Protein AF-A0ABD6EQH7-F1 (afdb_monomer_lite)

pLDDT: mean 75.88, std 22.57, range [26.7, 98.81]

Sequence (256 aa):
MLFVCQIYIPKFQCHFAAYCVIVRDSERLLQELYCVCRTPYDDSLFYVGCDGCEGWFHPSCVGITQAQAEKAAEYLCPSCAKSSQSGYESSASTASSLTPALNRADYPLLWRILEGLVAHRTSWPFREKVDTTKYPDYYSFIKKPMDLSTVQQKLENLEYQRLKDFSADITQIFVNARIYNPKDSAIYNCADILEKRFRDSLTNVKEEMDVRNRDQLRLSESRTVDSTLDIDTDQLLAMGDDVDPSVYNEILRTQR

Radius of gyration: 33.22 Å; chains: 1; bounding box: 109×66×96 Å

InterPro domains:
  IPR001487 Bromodomain [PF00439] (112-192)
  IPR001487 Bromodomain [PR00503] (121-134)
  IPR001487 Bromodomain [PR00503] (135-151)
  IPR001487 Bromodomain [PR00503] (151-169)
  IPR001487 Bromodomain [PR00503] (169-188)
  IPR001487 Bromodomain [PS50014] (118-188)
  IPR001487 Bromodomain [SM00297] (99-207)
  IPR001965 Zinc finger, PHD-type [SM00249] (34-81)
  IPR011011 Zinc finger, FYVE/PHD-type [SSF57903] (32-83)
  IPR013083 Zinc finger, RING/FYVE/PHD-type [G3DSA:3.30.40.10] (24-91)
  IPR018359 Bromodomain, conserved site [PS00633] (123-180)
  IPR019786 Zinc finger, PHD-type, conserved site [PS01359] (35-80)
  IPR019787 Zinc finger, PHD-finger [PF00628] (35-80)
  IPR019787 Zinc finger, PHD-finger [PS50016] (32-83)
  IPR036427 Bromodomain-like superfamily [G3DSA:1.20.920.10] (92-216)
  IPR036427 Bromodomain-like superfamily [SSF47370] (90-210)
  IPR038028 Nucleosome-remodeling factor subunit BPTF [PTHR45975] (25-209)

Structure (mmCIF, N/CA/C/O backbone):
data_AF-A0ABD6EQH7-F1
#
_entry.id   AF-A0ABD6EQH7-F1
#
loop_
_atom_site.group_PDB
_atom_site.id
_atom_site.type_symbol
_atom_site.label_atom_id
_atom_site.label_alt_id
_atom_site.label_comp_id
_atom_site.label_asym_id
_atom_site.label_entity_id
_atom_site.label_seq_id
_atom_site.pdbx_PDB_ins_code
_atom_site.Cartn_x
_atom_site.Cartn_y
_atom_site.Cartn_z
_atom_site.occupancy
_atom_site.B_iso_or_equiv
_atom_site.auth_seq_id
_atom_site.auth_comp_id
_atom_site.auth_asym_id
_atom_site.auth_atom_id
_atom_site.pdbx_PDB_model_num
ATOM 1 N N . MET A 1 1 ? 27.255 1.571 -34.161 1.00 35.44 1 MET A N 1
ATOM 2 C CA . MET A 1 1 ? 26.461 2.721 -33.680 1.00 35.44 1 MET A CA 1
ATOM 3 C C . MET A 1 1 ? 25.993 2.399 -32.271 1.00 35.44 1 MET A C 1
ATOM 5 O O . MET A 1 1 ? 25.088 1.598 -32.111 1.00 35.44 1 MET A O 1
ATOM 9 N N . LEU A 1 2 ? 26.701 2.920 -31.269 1.00 29.75 2 LEU A N 1
ATOM 10 C CA . LEU A 1 2 ? 26.416 2.743 -29.844 1.00 29.75 2 LEU A CA 1
ATOM 11 C C . LEU A 1 2 ? 25.827 4.064 -29.342 1.00 29.75 2 LEU A C 1
ATOM 13 O O . LEU A 1 2 ? 26.522 5.076 -29.378 1.00 29.75 2 LEU A O 1
ATOM 17 N N . PHE A 1 3 ? 24.567 4.072 -28.911 1.00 31.83 3 PHE A N 1
ATOM 18 C CA . PHE A 1 3 ? 23.992 5.213 -28.200 1.00 31.83 3 PHE A CA 1
ATOM 19 C C . PHE A 1 3 ? 24.086 4.948 -26.698 1.00 31.83 3 PHE A C 1
ATOM 21 O O . PHE A 1 3 ? 23.333 4.158 -26.137 1.00 31.83 3 PHE A O 1
ATOM 28 N N . VAL A 1 4 ? 25.054 5.606 -26.062 1.00 34.50 4 VAL A N 1
ATOM 29 C CA . VAL A 1 4 ? 25.169 5.728 -24.608 1.00 34.50 4 VAL A CA 1
ATOM 30 C C . VAL A 1 4 ? 24.304 6.922 -24.205 1.00 34.50 4 VAL A C 1
ATOM 32 O O . VAL A 1 4 ? 24.643 8.058 -24.528 1.00 34.50 4 VAL A O 1
ATOM 35 N N . CYS A 1 5 ? 23.177 6.691 -23.532 1.00 28.28 5 CYS A N 1
ATOM 36 C CA . CYS A 1 5 ? 22.379 7.777 -22.966 1.00 28.28 5 CYS A CA 1
ATOM 37 C C . CYS A 1 5 ? 22.929 8.125 -21.576 1.00 28.28 5 CYS A C 1
ATOM 39 O O . CYS A 1 5 ? 22.649 7.451 -20.587 1.00 28.28 5 CYS A O 1
ATOM 41 N N . GLN A 1 6 ? 23.745 9.176 -21.517 1.00 34.34 6 GLN A N 1
ATOM 42 C CA . GLN A 1 6 ? 24.131 9.857 -20.284 1.00 34.34 6 GLN A CA 1
ATOM 43 C C . GLN A 1 6 ? 22.887 10.466 -19.626 1.00 34.34 6 GLN A C 1
ATOM 45 O O . GLN A 1 6 ? 22.364 11.472 -20.097 1.00 34.34 6 GLN A O 1
ATOM 50 N N . ILE A 1 7 ? 22.439 9.889 -18.510 1.00 35.38 7 ILE A N 1
ATOM 51 C CA . ILE A 1 7 ? 21.607 10.609 -17.542 1.00 35.38 7 ILE A CA 1
ATOM 52 C C . ILE A 1 7 ? 22.544 11.186 -16.482 1.00 35.38 7 ILE A C 1
ATOM 54 O O . ILE A 1 7 ? 23.228 10.479 -15.745 1.00 35.38 7 ILE A O 1
ATOM 58 N N . TYR A 1 8 ? 22.594 12.510 -16.480 1.00 26.70 8 TYR A N 1
ATOM 59 C CA . TYR A 1 8 ? 23.336 13.367 -15.573 1.00 26.70 8 TYR A CA 1
ATOM 60 C C . TYR A 1 8 ? 22.700 13.309 -14.173 1.00 26.70 8 TYR A C 1
ATOM 62 O O . TYR A 1 8 ? 21.603 13.821 -13.968 1.00 26.70 8 TYR A O 1
ATOM 70 N N . ILE A 1 9 ? 23.379 12.680 -13.209 1.00 31.64 9 ILE A N 1
ATOM 71 C CA . ILE A 1 9 ? 23.040 12.757 -11.779 1.00 31.64 9 ILE A CA 1
ATOM 72 C C . ILE A 1 9 ? 24.032 13.739 -11.136 1.00 31.64 9 ILE A C 1
ATOM 74 O O . ILE A 1 9 ? 25.240 13.481 -11.185 1.00 31.64 9 ILE A O 1
ATOM 78 N N . PRO A 1 10 ? 23.587 14.869 -10.552 1.00 32.69 10 PRO A N 1
ATOM 79 C CA . PRO A 1 10 ? 24.499 15.798 -9.906 1.00 32.69 10 PRO A CA 1
ATOM 80 C C . PRO A 1 10 ? 25.105 15.159 -8.651 1.00 32.69 10 PRO A C 1
ATOM 82 O O . PRO A 1 10 ? 24.413 14.635 -7.779 1.00 32.69 10 PRO A O 1
ATOM 85 N N . LYS A 1 11 ? 26.438 15.215 -8.601 1.00 32.34 11 LYS A N 1
ATOM 86 C CA . LYS A 1 11 ? 27.304 14.793 -7.501 1.00 32.34 11 LYS A CA 1
ATOM 87 C C . LYS A 1 11 ? 26.891 15.477 -6.193 1.00 32.34 11 LYS A C 1
ATOM 89 O O . LYS A 1 11 ? 27.065 16.683 -6.062 1.00 32.34 11 LYS A O 1
ATOM 94 N N . PHE A 1 12 ? 26.484 14.697 -5.197 1.00 32.25 12 PHE A N 1
ATOM 95 C CA . PHE A 1 12 ? 26.736 15.047 -3.800 1.00 32.25 12 PHE A CA 1
ATOM 96 C C . PHE A 1 12 ? 27.852 14.140 -3.288 1.00 32.25 12 PHE A C 1
ATOM 98 O O . PHE A 1 12 ? 27.673 12.942 -3.081 1.00 32.25 12 PHE A O 1
ATOM 105 N N . GLN A 1 13 ? 29.039 14.733 -3.163 1.00 33.59 13 GLN A N 1
ATOM 106 C CA . GLN A 1 13 ? 30.160 14.174 -2.423 1.00 33.59 13 GLN A CA 1
ATOM 107 C C . GLN A 1 13 ? 29.779 14.083 -0.944 1.00 33.59 13 GLN A C 1
ATOM 109 O O . GLN A 1 13 ? 29.481 15.096 -0.322 1.00 33.59 13 GLN A O 1
ATOM 114 N N . CYS A 1 14 ? 29.892 12.894 -0.363 1.00 30.81 14 CYS A N 1
ATOM 115 C CA . CYS A 1 14 ? 30.371 12.769 1.005 1.00 30.81 14 CYS A CA 1
ATOM 116 C C . CYS A 1 14 ? 31.319 11.568 1.033 1.00 30.81 14 CYS A C 1
ATOM 118 O O . CYS A 1 14 ? 30.978 10.471 0.597 1.00 30.81 14 CYS A O 1
ATOM 120 N N . HIS A 1 15 ? 32.557 11.847 1.413 1.00 32.53 15 HIS A N 1
ATOM 121 C CA . HIS A 1 15 ? 33.735 11.006 1.255 1.00 32.53 15 HIS A CA 1
ATOM 122 C C . HIS A 1 15 ? 34.157 10.486 2.641 1.00 32.53 15 HIS A C 1
ATOM 124 O O . HIS A 1 15 ? 34.010 11.217 3.617 1.00 32.53 15 HIS A O 1
ATOM 130 N N . PHE A 1 16 ? 34.755 9.286 2.659 1.00 31.38 16 PHE A N 1
ATOM 131 C CA . PHE A 1 16 ? 35.427 8.570 3.766 1.00 31.38 16 PHE A CA 1
ATOM 132 C C . PHE A 1 16 ? 34.550 7.909 4.849 1.00 31.38 16 PHE A C 1
ATOM 134 O O . PHE A 1 16 ? 33.660 8.537 5.399 1.00 31.38 16 PHE A O 1
ATOM 141 N N . ALA A 1 17 ? 34.795 6.675 5.307 1.00 31.28 17 ALA A N 1
ATOM 142 C CA . ALA A 1 17 ? 35.591 5.536 4.839 1.00 31.28 17 ALA A CA 1
ATOM 143 C C . ALA A 1 17 ? 35.266 4.327 5.742 1.00 31.28 17 ALA A C 1
ATOM 145 O O . ALA A 1 17 ? 35.247 4.466 6.958 1.00 31.28 17 ALA A O 1
ATOM 146 N N . ALA A 1 18 ? 35.035 3.171 5.113 1.00 34.12 18 ALA A N 1
ATOM 147 C CA . ALA A 1 18 ? 35.611 1.859 5.426 1.00 34.12 18 ALA A CA 1
ATOM 148 C C . ALA A 1 18 ? 35.780 1.428 6.900 1.00 34.12 18 ALA A C 1
ATOM 150 O O . ALA A 1 18 ? 36.591 1.996 7.613 1.00 34.12 18 ALA A O 1
ATOM 151 N N . TYR A 1 19 ? 35.171 0.296 7.272 1.00 29.91 19 TYR A N 1
ATOM 152 C CA . TYR A 1 19 ? 35.913 -0.911 7.673 1.00 29.91 19 TYR A CA 1
ATOM 153 C C . TYR A 1 19 ? 35.003 -2.150 7.589 1.00 29.91 19 TYR A C 1
ATOM 155 O O . TYR A 1 19 ? 33.826 -2.119 7.935 1.00 29.91 19 TYR A O 1
ATOM 163 N N . CYS A 1 20 ? 35.580 -3.212 7.033 1.00 29.52 20 CYS A N 1
ATOM 164 C CA . CYS A 1 20 ? 35.039 -4.555 6.843 1.00 29.52 20 CYS A CA 1
ATOM 165 C C . CYS A 1 20 ? 35.130 -5.375 8.155 1.00 29.52 20 CYS A C 1
ATOM 167 O O . CYS A 1 20 ? 35.786 -4.923 9.092 1.00 29.52 20 CYS A O 1
ATOM 169 N N . VAL A 1 21 ? 34.620 -6.624 8.125 1.00 31.22 21 VAL A N 1
ATOM 170 C CA . VAL A 1 21 ? 34.740 -7.734 9.116 1.00 31.22 21 VAL A CA 1
ATOM 171 C C . VAL A 1 21 ? 33.564 -7.730 10.129 1.00 31.22 21 VAL A C 1
ATOM 173 O O . VAL A 1 21 ? 33.398 -6.770 10.861 1.00 31.22 21 VAL A O 1
ATOM 176 N N . ILE A 1 22 ? 32.627 -8.695 10.201 1.00 33.56 22 ILE A N 1
ATOM 177 C CA . ILE A 1 22 ? 32.687 -10.171 10.149 1.00 33.56 22 ILE A CA 1
ATOM 178 C C . ILE A 1 22 ? 31.415 -10.754 9.494 1.00 33.56 22 ILE A C 1
ATOM 180 O O . ILE A 1 22 ? 30.299 -10.348 9.801 1.00 33.56 22 ILE A O 1
ATOM 184 N N . VAL A 1 23 ? 31.598 -11.775 8.653 1.00 43.47 23 VAL A N 1
ATOM 185 C CA . VAL A 1 23 ? 30.561 -12.728 8.225 1.00 43.47 23 VAL A CA 1
ATOM 186 C C . VAL A 1 23 ? 30.274 -13.704 9.371 1.00 43.47 23 VAL A C 1
ATOM 188 O O . VAL A 1 23 ? 31.208 -14.392 9.784 1.00 43.47 23 VAL A O 1
ATOM 191 N N . ARG A 1 24 ? 29.017 -13.804 9.835 1.00 40.72 24 ARG A N 1
ATOM 192 C CA . ARG A 1 24 ? 28.278 -15.056 10.144 1.00 40.72 24 ARG A CA 1
ATOM 193 C C . ARG A 1 24 ? 26.934 -14.770 10.835 1.00 40.72 24 ARG A C 1
ATOM 195 O O . ARG A 1 24 ? 26.841 -13.874 11.661 1.00 40.72 24 ARG A O 1
ATOM 202 N N . ASP A 1 25 ? 25.961 -15.609 10.483 1.00 38.69 25 ASP A N 1
ATOM 203 C CA . ASP A 1 25 ? 24.609 -15.779 11.037 1.00 38.69 25 ASP A CA 1
ATOM 204 C C . ASP A 1 25 ? 23.535 -14.730 10.725 1.00 38.69 25 ASP A C 1
ATOM 206 O O . ASP A 1 25 ? 23.329 -13.767 11.455 1.00 38.69 25 ASP A O 1
ATOM 210 N N . SER A 1 26 ? 22.762 -15.003 9.662 1.00 37.69 26 SER A N 1
ATOM 211 C CA . SER A 1 26 ? 21.297 -15.171 9.738 1.00 37.69 26 SER A CA 1
ATOM 212 C C . SER A 1 26 ? 20.680 -15.150 8.330 1.00 37.69 26 SER A C 1
ATOM 214 O O . SER A 1 26 ? 19.949 -14.229 7.956 1.00 37.69 26 SER A O 1
ATOM 216 N N . GLU A 1 27 ? 20.915 -16.204 7.546 1.00 48.16 27 GLU A N 1
ATOM 217 C CA . GLU A 1 27 ? 19.959 -16.613 6.512 1.00 48.16 27 GLU A CA 1
ATOM 218 C C . GLU A 1 27 ? 18.695 -17.132 7.211 1.00 48.16 27 GLU A C 1
ATOM 220 O O . GLU A 1 27 ? 18.516 -18.322 7.454 1.00 48.16 27 GLU A O 1
ATOM 225 N N . ARG A 1 28 ? 17.797 -16.220 7.575 1.00 41.84 28 ARG A N 1
ATOM 226 C CA . ARG A 1 28 ? 16.394 -16.549 7.821 1.00 41.84 28 ARG A CA 1
ATOM 227 C C . ARG A 1 28 ? 15.582 -15.701 6.865 1.00 41.84 28 ARG A C 1
ATOM 229 O O . ARG A 1 28 ? 15.074 -14.638 7.205 1.00 41.84 28 ARG A O 1
ATOM 236 N N . LEU A 1 29 ? 15.545 -16.179 5.622 1.00 44.22 29 LEU A N 1
ATOM 237 C CA . LEU A 1 29 ? 14.523 -15.805 4.658 1.00 44.22 29 LEU A CA 1
ATOM 238 C C . LEU A 1 29 ? 13.182 -15.867 5.394 1.00 44.22 29 LEU A C 1
ATOM 240 O O . LEU A 1 29 ? 12.842 -16.899 5.974 1.00 44.22 29 LEU A O 1
ATOM 244 N N . LEU A 1 30 ? 12.456 -14.754 5.417 1.00 46.22 30 LEU A N 1
ATOM 245 C CA . LEU A 1 30 ? 11.053 -14.732 5.804 1.00 46.22 30 LEU A CA 1
ATOM 246 C C . LEU A 1 30 ? 10.305 -15.588 4.773 1.00 46.22 30 LEU A C 1
ATOM 248 O O . LEU A 1 30 ? 9.844 -15.077 3.759 1.00 46.22 30 LEU A O 1
ATOM 252 N N . GLN A 1 31 ? 10.289 -16.906 4.969 1.00 54.31 31 GLN A N 1
ATOM 253 C CA . GLN A 1 31 ? 9.497 -17.814 4.154 1.00 54.31 31 GLN A CA 1
ATOM 254 C C . GLN A 1 31 ? 8.033 -17.509 4.447 1.00 54.31 31 GLN A C 1
ATOM 256 O O . GLN A 1 31 ? 7.571 -17.674 5.577 1.00 54.31 31 GLN A O 1
ATOM 261 N N . GLU A 1 32 ? 7.321 -17.019 3.435 1.00 60.94 32 GLU A N 1
ATOM 262 C CA . GLU A 1 32 ? 5.868 -16.919 3.473 1.00 60.94 32 GLU A CA 1
ATOM 263 C C . GLU A 1 32 ? 5.299 -18.324 3.724 1.00 60.94 32 GLU A C 1
ATOM 265 O O . GLU A 1 32 ? 5.668 -19.291 3.052 1.00 60.94 32 GLU A O 1
ATOM 270 N N . LEU A 1 33 ? 4.471 -18.452 4.764 1.00 81.25 33 LEU A N 1
ATOM 271 C CA . LEU A 1 33 ? 3.854 -19.713 5.168 1.00 81.25 33 LEU A CA 1
A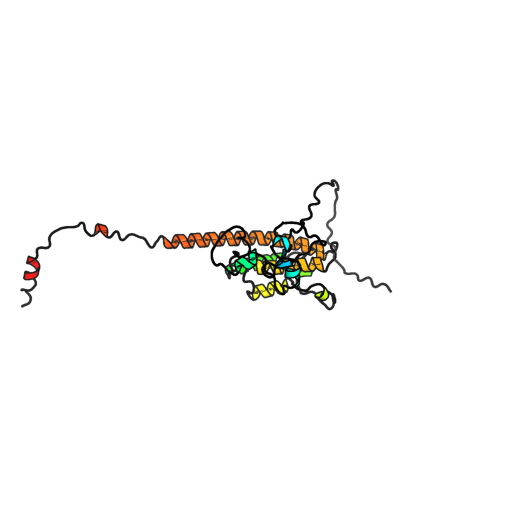TOM 272 C C . LEU A 1 33 ? 2.419 -19.753 4.653 1.00 81.25 33 LEU A C 1
ATOM 274 O O . LEU A 1 33 ? 1.663 -18.797 4.837 1.00 81.25 33 LEU A O 1
ATOM 278 N N . TYR A 1 34 ? 2.036 -20.882 4.069 1.00 80.88 34 TYR A N 1
ATOM 279 C CA . TYR A 1 34 ? 0.734 -21.089 3.448 1.00 80.88 34 TYR A CA 1
ATOM 280 C C . TYR A 1 34 ? -0.027 -22.218 4.142 1.00 80.88 34 TYR A C 1
ATOM 282 O O . TYR A 1 34 ? 0.528 -22.986 4.938 1.00 80.88 34 TYR A O 1
ATOM 290 N N . CYS A 1 35 ? -1.311 -22.333 3.796 1.00 84.50 35 CYS A N 1
ATOM 291 C CA . CYS A 1 35 ? -2.236 -23.335 4.305 1.00 84.50 35 CYS A CA 1
ATOM 292 C C . CYS A 1 35 ? -2.426 -23.282 5.838 1.00 84.50 35 CYS A C 1
ATOM 294 O O . CYS A 1 35 ? -1.771 -22.548 6.578 1.00 84.50 35 CYS A O 1
ATOM 296 N N . VAL A 1 36 ? -3.359 -24.084 6.350 1.00 85.12 36 VAL A N 1
ATOM 297 C CA . VAL A 1 36 ? -3.568 -24.248 7.798 1.00 85.12 36 VAL A CA 1
ATOM 298 C C . VAL A 1 36 ? -2.411 -24.991 8.477 1.00 85.12 36 VAL A C 1
ATOM 300 O O . VAL A 1 36 ? -2.213 -24.839 9.679 1.00 85.12 36 VAL A O 1
ATOM 303 N N . CYS A 1 37 ? -1.623 -25.759 7.717 1.00 84.00 37 CYS A N 1
ATOM 304 C CA . CYS A 1 37 ? -0.463 -26.504 8.211 1.00 84.00 37 CYS A CA 1
ATOM 305 C C . CYS A 1 37 ? 0.808 -25.648 8.370 1.00 84.00 37 CYS A C 1
ATOM 307 O O . CYS A 1 37 ? 1.783 -26.136 8.936 1.00 84.00 37 CYS A O 1
ATOM 309 N N . ARG A 1 38 ? 0.785 -24.376 7.936 1.00 80.56 38 ARG A N 1
ATOM 310 C CA . ARG A 1 38 ? 1.884 -23.402 8.075 1.00 80.56 38 ARG A CA 1
ATOM 311 C C . ARG A 1 38 ? 3.213 -23.903 7.510 1.00 80.56 38 ARG A C 1
ATOM 313 O O . ARG A 1 38 ? 4.246 -23.833 8.177 1.00 80.56 38 ARG A O 1
ATOM 320 N N . THR A 1 39 ? 3.184 -24.387 6.276 1.00 77.94 39 THR A N 1
ATOM 321 C CA . THR A 1 39 ? 4.387 -24.802 5.546 1.00 77.94 39 THR A CA 1
ATOM 322 C C . THR A 1 39 ? 4.759 -23.759 4.491 1.00 77.94 39 THR A C 1
ATOM 324 O O . THR A 1 39 ? 3.870 -23.069 3.984 1.00 77.94 39 THR A O 1
ATOM 327 N N . PRO A 1 40 ? 6.045 -23.632 4.122 1.00 82.38 40 PRO A N 1
ATOM 328 C CA . PRO A 1 40 ? 6.445 -22.870 2.941 1.00 82.38 40 PRO A CA 1
ATOM 329 C C . PRO A 1 40 ? 5.747 -23.384 1.673 1.00 82.38 40 PRO A C 1
ATOM 331 O O . PRO A 1 40 ? 5.216 -24.499 1.653 1.00 82.38 40 PRO A O 1
ATOM 334 N N . TYR A 1 41 ? 5.745 -22.568 0.620 1.00 79.88 41 TYR A N 1
ATOM 335 C CA . TYR A 1 41 ? 5.248 -22.989 -0.690 1.00 79.88 41 TYR A CA 1
ATOM 336 C C . TYR A 1 41 ? 6.131 -24.097 -1.273 1.00 79.88 41 TYR A C 1
ATOM 338 O O . TYR A 1 41 ? 7.358 -23.988 -1.251 1.00 79.88 41 TYR A O 1
ATOM 346 N N . ASP A 1 42 ? 5.489 -25.132 -1.805 1.00 83.75 42 ASP A N 1
ATOM 347 C CA . ASP A 1 42 ? 6.114 -26.269 -2.476 1.00 83.75 42 ASP A CA 1
ATOM 348 C C . ASP A 1 42 ? 5.429 -26.451 -3.835 1.00 83.75 42 ASP A C 1
ATOM 350 O O . ASP A 1 42 ? 4.226 -26.693 -3.900 1.00 83.75 42 ASP A O 1
ATOM 354 N N . ASP A 1 43 ? 6.174 -26.307 -4.927 1.00 81.25 43 ASP A N 1
ATOM 355 C CA . ASP A 1 43 ? 5.642 -26.387 -6.291 1.00 81.25 43 ASP A CA 1
ATOM 356 C C . ASP A 1 43 ? 5.260 -27.814 -6.721 1.00 81.25 43 ASP A C 1
ATOM 358 O O . ASP A 1 43 ? 4.587 -27.989 -7.739 1.00 81.25 43 ASP A O 1
ATOM 362 N N . SER A 1 44 ? 5.635 -28.830 -5.938 1.00 84.19 44 SER A N 1
ATOM 363 C CA . SER A 1 44 ? 5.241 -30.224 -6.154 1.00 84.19 44 SER A CA 1
ATOM 364 C C . SER A 1 44 ? 3.870 -30.572 -5.563 1.00 84.19 44 SER A C 1
ATOM 366 O O . SER A 1 44 ? 3.306 -31.624 -5.882 1.00 84.19 44 SER A O 1
ATOM 368 N N . LEU A 1 45 ? 3.313 -29.702 -4.714 1.00 83.31 45 LEU A N 1
ATOM 369 C CA . LEU A 1 45 ? 2.033 -29.916 -4.047 1.00 83.31 45 LEU A CA 1
ATOM 370 C C . LEU A 1 45 ? 0.911 -29.127 -4.726 1.00 83.31 45 LEU A C 1
ATOM 372 O O . LEU A 1 45 ? 1.086 -28.004 -5.188 1.00 83.31 45 LEU A O 1
ATOM 376 N N . PHE A 1 46 ? -0.289 -29.708 -4.747 1.00 88.62 46 PHE A N 1
ATOM 377 C CA . PHE A 1 46 ? -1.474 -29.032 -5.266 1.00 88.62 46 PHE A CA 1
ATOM 378 C C . PHE A 1 46 ? -2.085 -28.107 -4.204 1.00 88.62 46 PHE A C 1
ATOM 380 O O . PHE A 1 46 ? -2.341 -28.532 -3.071 1.00 88.62 46 PHE A O 1
ATOM 387 N N . TYR A 1 47 ? -2.397 -26.871 -4.598 1.00 89.88 47 TYR A N 1
ATOM 388 C CA . TYR A 1 47 ? -3.068 -25.884 -3.755 1.00 89.88 47 TYR A CA 1
ATOM 389 C C . TYR A 1 47 ? -4.361 -25.389 -4.401 1.00 89.88 47 TYR A C 1
ATOM 391 O O . TYR A 1 47 ? -4.449 -25.219 -5.613 1.00 89.88 47 TYR A O 1
ATOM 399 N N . VAL A 1 48 ? -5.348 -25.099 -3.560 1.00 89.19 48 VAL A N 1
ATOM 400 C CA . VAL A 1 48 ? -6.582 -24.400 -3.915 1.00 89.19 48 VAL A CA 1
ATOM 401 C C . VAL A 1 48 ? -6.577 -23.007 -3.274 1.00 89.19 48 VAL A C 1
ATOM 403 O O . VAL A 1 48 ? -6.214 -22.858 -2.102 1.00 89.19 48 VAL A O 1
ATOM 406 N N . GLY A 1 49 ? -6.945 -21.983 -4.045 1.00 86.19 49 GLY A N 1
ATOM 407 C CA . GLY A 1 49 ? -7.058 -20.597 -3.580 1.00 86.19 49 GLY A CA 1
ATOM 408 C C . GLY A 1 49 ? -8.459 -20.298 -3.048 1.00 86.19 49 GLY A C 1
ATOM 409 O O . GLY A 1 49 ? -9.439 -20.714 -3.653 1.00 86.19 49 GLY A O 1
ATOM 410 N N . CYS A 1 50 ? -8.558 -19.614 -1.906 1.00 87.06 50 CYS A N 1
ATOM 411 C CA . CYS A 1 50 ? -9.831 -19.209 -1.303 1.00 87.06 50 CYS A CA 1
ATOM 412 C C . CYS A 1 50 ? -10.264 -17.815 -1.779 1.00 87.06 50 CYS A C 1
ATOM 414 O O . CYS A 1 50 ? -9.555 -16.846 -1.517 1.00 87.06 50 CYS A O 1
ATOM 416 N N . ASP A 1 51 ? -11.467 -17.680 -2.336 1.00 84.06 51 ASP A N 1
ATOM 417 C CA . ASP A 1 51 ? -11.999 -16.398 -2.830 1.00 84.06 51 ASP A CA 1
ATOM 418 C C . ASP A 1 51 ? -12.388 -15.415 -1.711 1.00 84.06 51 ASP A C 1
ATOM 420 O O . ASP A 1 51 ? -12.529 -14.217 -1.936 1.00 84.06 51 ASP A O 1
ATOM 424 N N . GLY A 1 52 ? -12.547 -15.900 -0.474 1.00 78.12 52 GLY A N 1
ATOM 425 C CA . GLY A 1 52 ? -12.928 -15.066 0.672 1.00 78.12 52 GLY A CA 1
ATOM 426 C C . GLY A 1 52 ? -11.753 -14.424 1.415 1.00 78.12 52 GLY A C 1
ATOM 427 O O . GLY A 1 52 ? -11.900 -13.346 1.990 1.00 78.12 52 GLY A O 1
ATOM 428 N N . CYS A 1 53 ? -10.595 -15.089 1.455 1.00 78.31 53 CYS A N 1
ATOM 429 C CA . CYS A 1 53 ? -9.420 -14.610 2.196 1.00 78.31 53 CYS A CA 1
ATOM 430 C C . CYS A 1 53 ? -8.129 -14.564 1.374 1.00 78.31 53 CYS A C 1
ATOM 432 O O . CYS A 1 53 ? -7.082 -14.270 1.945 1.00 78.31 53 CYS A O 1
ATOM 434 N N . GLU A 1 54 ? -8.196 -14.888 0.079 1.00 81.94 54 GLU A N 1
ATOM 435 C CA . GLU A 1 54 ? -7.064 -14.951 -0.860 1.00 81.94 54 GLU A CA 1
ATOM 436 C C . GLU A 1 54 ? -5.920 -15.894 -0.412 1.00 81.94 54 GLU A C 1
ATOM 438 O O . GLU A 1 54 ? -4.804 -15.842 -0.925 1.00 81.94 54 GLU A O 1
ATOM 443 N N . GLY A 1 55 ? -6.186 -16.786 0.552 1.00 82.50 55 GLY A N 1
ATOM 444 C CA . GLY A 1 55 ? -5.224 -17.762 1.065 1.00 82.50 55 GLY A CA 1
ATOM 445 C C . GLY A 1 55 ? -5.134 -19.033 0.214 1.00 82.50 55 GLY A C 1
ATOM 446 O O . GLY A 1 55 ? -6.123 -19.456 -0.386 1.00 82.50 55 GLY A O 1
ATOM 447 N N . TRP A 1 56 ? -3.964 -19.679 0.232 1.00 90.44 56 TRP A N 1
ATOM 448 C CA . TRP A 1 56 ? -3.678 -20.929 -0.485 1.00 90.44 56 TRP A CA 1
ATOM 449 C C . TRP A 1 56 ? -3.658 -22.124 0.462 1.00 90.44 56 TRP A C 1
ATOM 451 O O . TRP A 1 56 ? -3.000 -22.082 1.503 1.00 90.44 56 TRP A O 1
ATOM 461 N N . PHE A 1 57 ? -4.357 -23.200 0.101 1.00 91.88 57 PHE A N 1
ATOM 462 C CA . PHE A 1 57 ? -4.564 -24.356 0.970 1.00 91.88 57 PHE A CA 1
ATOM 463 C C . PHE A 1 57 ? -4.362 -25.674 0.232 1.00 91.88 57 PHE A C 1
ATOM 465 O O . PHE A 1 57 ? -4.757 -25.808 -0.920 1.00 91.88 57 PHE A O 1
ATOM 472 N N . HIS A 1 58 ? -3.829 -26.688 0.909 1.00 89.56 58 HIS A N 1
ATOM 473 C CA . HIS A 1 58 ? -3.861 -28.054 0.388 1.00 89.56 58 HIS A CA 1
ATOM 474 C C . HIS A 1 58 ? -5.280 -28.615 0.504 1.00 89.56 58 HIS A C 1
ATOM 476 O O . HIS A 1 58 ? -5.838 -28.540 1.603 1.00 89.56 58 HIS A O 1
ATOM 482 N N . PRO A 1 59 ? -5.845 -29.241 -0.547 1.00 87.44 59 PRO A N 1
ATOM 483 C CA . PRO A 1 59 ? -7.170 -29.865 -0.504 1.00 87.44 59 PRO A CA 1
ATOM 484 C C . PRO A 1 59 ? -7.377 -30.781 0.709 1.00 87.44 59 PRO A C 1
ATOM 486 O O . PRO A 1 59 ? -8.359 -30.651 1.441 1.00 87.44 59 PRO A O 1
ATOM 489 N N . SER A 1 60 ? -6.393 -31.640 0.989 1.00 90.00 60 SER A N 1
ATOM 490 C CA . SER A 1 60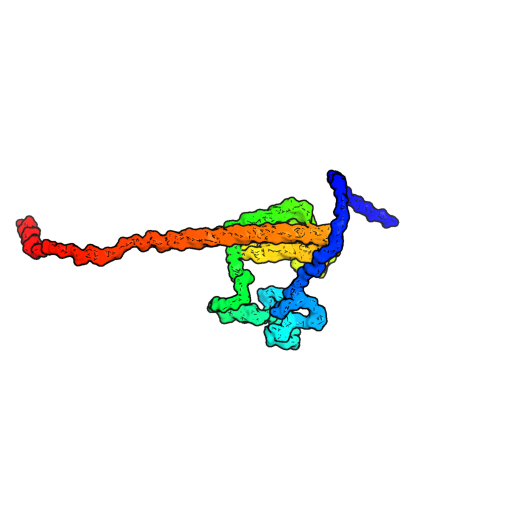 ? -6.408 -32.569 2.123 1.00 90.00 60 SER A CA 1
ATOM 491 C C . SER A 1 60 ? -6.444 -31.863 3.482 1.00 90.00 60 SER A C 1
ATOM 493 O O . SER A 1 60 ? -7.095 -32.350 4.402 1.00 90.00 60 SER A O 1
ATOM 495 N N . CYS A 1 61 ? -5.804 -30.698 3.616 1.00 86.12 61 CYS A N 1
ATOM 496 C CA . CYS A 1 61 ? -5.781 -29.922 4.857 1.00 86.12 61 CYS A CA 1
ATOM 497 C C . CYS A 1 61 ? -7.088 -29.167 5.133 1.00 86.12 61 CYS A C 1
ATOM 499 O O . CYS A 1 61 ? -7.330 -28.755 6.266 1.00 86.12 61 CYS A O 1
ATOM 501 N N . VAL A 1 62 ? -7.923 -28.973 4.114 1.00 88.94 62 VAL A N 1
ATOM 502 C CA . VAL A 1 62 ? -9.206 -28.255 4.205 1.00 88.94 62 VAL A CA 1
ATOM 503 C C . VAL A 1 62 ? -10.415 -29.151 3.935 1.00 88.94 62 VAL A C 1
ATOM 505 O O . VAL A 1 62 ? -11.543 -28.667 3.908 1.00 88.94 62 VAL A O 1
ATOM 508 N N . GLY A 1 63 ? -10.189 -30.462 3.814 1.00 86.94 63 GLY A N 1
ATOM 509 C CA . GLY A 1 63 ? -11.241 -31.474 3.761 1.00 86.94 63 GLY A CA 1
ATOM 510 C C . GLY A 1 63 ? -11.908 -31.636 2.396 1.00 86.94 63 GLY A C 1
ATOM 511 O O . GLY A 1 63 ? -13.051 -32.084 2.343 1.00 86.94 63 GLY A O 1
ATOM 512 N N . ILE A 1 64 ? -11.220 -31.290 1.305 1.00 86.69 64 ILE A N 1
ATOM 513 C CA . ILE A 1 64 ? -11.706 -31.505 -0.065 1.00 86.69 64 ILE A CA 1
ATOM 514 C C . ILE A 1 64 ? -10.725 -32.371 -0.861 1.00 86.69 64 ILE A C 1
ATOM 516 O O . ILE A 1 64 ? -9.539 -32.471 -0.551 1.00 86.69 64 ILE A O 1
ATOM 520 N N . THR A 1 65 ? -11.213 -33.000 -1.923 1.00 90.00 65 THR A N 1
ATOM 521 C CA . THR A 1 65 ? -10.362 -33.732 -2.871 1.00 90.00 65 THR A CA 1
ATOM 522 C C . THR A 1 65 ? -9.843 -32.801 -3.966 1.00 90.00 65 THR A C 1
ATOM 524 O O . THR A 1 65 ? -10.493 -31.815 -4.313 1.00 90.00 65 THR A O 1
ATOM 527 N N . GLN A 1 66 ? -8.694 -33.129 -4.562 1.00 86.06 66 GLN A N 1
ATOM 528 C CA . GLN A 1 66 ? -8.149 -32.367 -5.692 1.00 86.06 66 GLN A CA 1
ATOM 529 C C . GLN A 1 66 ? -9.154 -32.264 -6.855 1.00 86.06 66 GLN A C 1
ATOM 531 O O . GLN A 1 66 ? -9.385 -31.178 -7.371 1.00 86.06 66 GLN A O 1
ATOM 536 N N . ALA A 1 67 ? -9.851 -33.357 -7.185 1.00 85.25 67 ALA A N 1
ATOM 537 C CA . ALA A 1 67 ? -10.866 -33.366 -8.242 1.00 85.25 67 ALA A CA 1
ATOM 538 C C . ALA A 1 67 ? -12.081 -32.460 -7.950 1.00 85.25 67 ALA A C 1
ATOM 540 O O . ALA A 1 67 ? -12.760 -32.023 -8.878 1.00 85.25 67 ALA A O 1
ATOM 541 N N . GLN A 1 68 ? -12.391 -32.200 -6.673 1.00 77.06 68 GLN A N 1
ATOM 542 C CA . GLN A 1 68 ? -13.414 -31.224 -6.281 1.00 77.06 68 GLN A CA 1
ATOM 543 C C . GLN A 1 68 ? -12.890 -29.792 -6.415 1.00 77.06 68 GLN A C 1
ATOM 545 O O . GLN A 1 68 ? -13.620 -28.939 -6.906 1.00 77.06 68 GLN A O 1
ATOM 550 N N . ALA A 1 69 ? -11.635 -29.545 -6.028 1.00 86.00 69 ALA A N 1
ATOM 551 C CA . ALA A 1 69 ? -10.992 -28.239 -6.161 1.00 86.00 69 ALA A CA 1
ATOM 552 C C . ALA A 1 69 ? -10.850 -27.807 -7.631 1.00 86.00 69 ALA A C 1
ATOM 554 O O . ALA A 1 69 ? -11.155 -26.672 -7.966 1.00 86.00 69 ALA A O 1
ATOM 555 N N . GLU A 1 70 ? -10.468 -28.725 -8.522 1.00 83.00 70 GLU A N 1
ATOM 556 C CA . GLU A 1 70 ? -10.317 -28.463 -9.964 1.00 83.00 70 GLU A CA 1
ATOM 557 C C . GLU A 1 70 ? -11.637 -28.106 -10.665 1.00 83.00 70 GLU A C 1
ATOM 559 O O . GLU A 1 70 ? -11.635 -27.459 -11.709 1.00 83.00 70 GLU A O 1
ATOM 564 N N . LYS A 1 71 ? -12.772 -28.543 -10.108 1.00 79.81 71 LYS A N 1
ATOM 565 C CA . LYS A 1 71 ? -14.110 -28.289 -10.663 1.00 79.81 71 LYS A CA 1
ATOM 566 C C . LYS A 1 71 ? -14.823 -27.111 -10.001 1.00 79.81 71 LYS A C 1
ATOM 568 O O . LYS A 1 71 ? -15.915 -26.753 -10.441 1.00 79.81 71 LYS A O 1
ATOM 573 N N . ALA A 1 72 ? -14.253 -26.540 -8.942 1.00 75.25 72 ALA A N 1
ATOM 574 C CA . ALA A 1 72 ? -14.839 -25.409 -8.244 1.00 75.25 72 ALA A CA 1
ATOM 575 C C . ALA A 1 72 ? -14.550 -24.117 -9.025 1.00 75.25 72 ALA A C 1
ATOM 577 O O . ALA A 1 72 ? -13.395 -23.765 -9.238 1.00 75.25 72 ALA A O 1
ATOM 578 N N . ALA A 1 73 ? -15.604 -23.421 -9.461 1.00 74.06 73 ALA A N 1
ATOM 579 C CA . ALA A 1 73 ? -15.478 -22.089 -10.060 1.00 74.06 73 ALA A CA 1
ATOM 580 C C . ALA A 1 73 ? -15.194 -21.006 -9.003 1.00 74.06 73 ALA A C 1
ATOM 582 O O . ALA A 1 73 ? -14.544 -20.014 -9.307 1.00 74.06 73 ALA A O 1
ATOM 583 N N . GLU A 1 74 ? -15.665 -21.236 -7.774 1.00 81.69 74 GLU A N 1
ATOM 584 C CA . GLU A 1 74 ? -15.391 -20.445 -6.576 1.00 81.69 74 GLU A CA 1
ATOM 585 C C . GLU A 1 74 ? -15.187 -21.416 -5.404 1.00 81.69 74 GLU A C 1
ATOM 587 O O . GLU A 1 74 ? -15.934 -22.390 -5.247 1.00 81.69 74 GLU A O 1
ATOM 592 N N . TYR A 1 75 ? -14.174 -21.172 -4.579 1.00 86.44 75 TYR A N 1
ATOM 593 C CA . TYR A 1 75 ? -13.845 -21.965 -3.405 1.00 86.44 75 TYR A CA 1
ATOM 594 C C . TYR A 1 75 ? -13.689 -21.076 -2.167 1.00 86.44 75 TYR A C 1
ATOM 596 O O . TYR A 1 75 ? -12.872 -20.160 -2.114 1.00 86.44 75 TYR A O 1
ATOM 604 N N . LEU A 1 76 ? -14.429 -21.402 -1.104 1.00 80.62 76 LEU A N 1
ATOM 605 C CA . LEU A 1 76 ? -14.270 -20.794 0.215 1.00 80.62 76 LEU A CA 1
ATOM 606 C C . LEU A 1 76 ? -13.660 -21.814 1.174 1.00 80.62 76 LEU A C 1
ATOM 608 O O . LEU A 1 76 ? -14.198 -22.905 1.362 1.00 80.62 76 LEU A O 1
ATOM 612 N N . CYS A 1 77 ? -12.557 -21.450 1.831 1.00 87.69 77 CYS A N 1
ATOM 613 C CA . CYS A 1 77 ? -11.946 -22.305 2.843 1.00 87.69 77 CYS A CA 1
ATOM 614 C C . CYS A 1 77 ? -12.906 -22.533 4.027 1.00 87.69 77 CYS A C 1
ATOM 616 O O . CYS A 1 77 ? -13.796 -21.711 4.253 1.00 87.69 77 CYS A O 1
ATOM 618 N N . PRO A 1 78 ? -12.719 -23.585 4.846 1.00 84.38 78 PRO A N 1
ATOM 619 C CA . PRO A 1 78 ? -13.614 -23.892 5.963 1.00 84.38 78 PRO A CA 1
ATOM 620 C C . PRO A 1 78 ? -13.845 -22.722 6.927 1.00 84.38 78 PRO A C 1
ATOM 622 O O . PRO A 1 78 ? -14.917 -22.617 7.515 1.00 84.38 78 PRO A O 1
ATOM 625 N N . SER A 1 79 ? -12.867 -21.826 7.077 1.00 82.56 79 SER A N 1
ATOM 626 C CA . SER A 1 79 ? -13.014 -20.608 7.879 1.00 82.56 79 SER A CA 1
ATOM 627 C C . SER A 1 79 ? -13.932 -19.580 7.208 1.00 82.56 79 SER A C 1
ATOM 629 O O . SER A 1 79 ? -14.822 -19.040 7.860 1.00 82.56 79 SER A O 1
ATOM 631 N N . CYS A 1 80 ? -13.771 -19.349 5.903 1.00 80.19 80 CYS A N 1
ATOM 632 C CA . CYS A 1 80 ? -14.619 -18.440 5.128 1.00 80.19 80 CYS A CA 1
ATOM 633 C C . CYS A 1 80 ? -16.037 -19.001 4.920 1.00 80.19 80 CYS A C 1
ATOM 635 O O . CYS A 1 80 ? -17.015 -18.263 5.017 1.00 80.19 80 CYS A O 1
ATOM 637 N N . ALA A 1 81 ? -16.169 -20.312 4.720 1.00 85.44 81 ALA A N 1
ATOM 638 C CA . ALA A 1 81 ? -17.453 -20.993 4.576 1.00 85.44 81 ALA A CA 1
ATOM 639 C C . ALA A 1 81 ? -18.274 -20.986 5.879 1.00 85.44 81 ALA A C 1
ATOM 641 O O . ALA A 1 81 ? -19.492 -20.868 5.839 1.00 85.44 81 ALA A O 1
ATOM 642 N N . LYS A 1 82 ? -17.625 -21.063 7.050 1.00 77.75 82 LYS A N 1
ATOM 643 C CA . LYS A 1 82 ? -18.311 -20.920 8.348 1.00 77.75 82 LYS A CA 1
ATOM 644 C C . LYS A 1 82 ? -18.721 -19.472 8.630 1.00 77.75 82 LYS A C 1
ATOM 646 O O . LYS A 1 82 ? -19.757 -19.241 9.244 1.00 77.75 82 LYS A O 1
ATOM 651 N N . SER A 1 83 ? -17.958 -18.492 8.139 1.00 61.75 83 SER A N 1
ATOM 652 C CA . SER A 1 83 ? -18.270 -17.068 8.329 1.00 61.75 83 SER A CA 1
ATOM 653 C C . SER A 1 83 ? -19.495 -16.565 7.553 1.00 61.75 83 SER A C 1
ATOM 655 O O . SER A 1 83 ? -19.982 -15.479 7.849 1.00 61.75 83 SER A O 1
ATOM 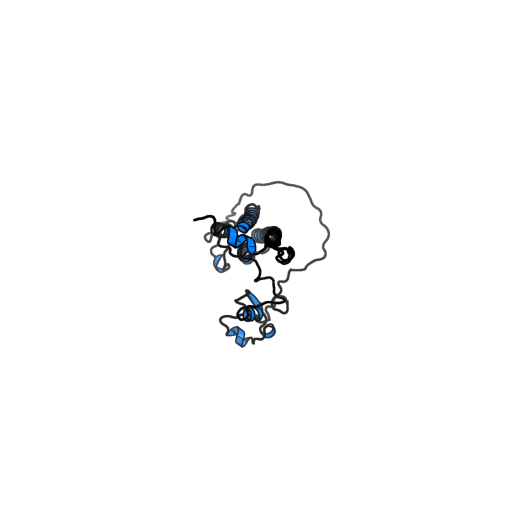657 N N . SER A 1 84 ? -20.030 -17.347 6.609 1.00 62.75 84 SER A N 1
ATOM 658 C CA . SER A 1 84 ? -21.243 -16.996 5.860 1.00 62.75 84 SER A CA 1
ATOM 659 C C . SER A 1 84 ? -22.549 -17.515 6.481 1.00 62.75 84 SER A C 1
ATOM 661 O O . SER A 1 84 ? -23.615 -17.132 6.005 1.00 62.75 84 SER A O 1
ATOM 663 N N . GLN A 1 85 ? -22.511 -18.350 7.535 1.00 56.28 85 GLN A N 1
ATOM 664 C CA . GLN A 1 85 ? -23.714 -19.028 8.064 1.00 56.28 85 GLN A CA 1
ATOM 665 C C . GLN A 1 85 ? -24.020 -18.827 9.557 1.00 56.28 85 GLN A C 1
ATOM 667 O O . GLN A 1 85 ? -25.063 -19.284 10.018 1.00 56.28 85 GLN A O 1
ATOM 672 N N . SER A 1 86 ? -23.194 -18.123 10.329 1.00 40.94 86 SER A N 1
ATOM 673 C CA . SER A 1 86 ? -23.475 -17.915 11.757 1.00 40.94 86 SER A CA 1
ATOM 674 C C . SER A 1 86 ? -23.066 -16.524 12.223 1.00 40.94 86 SER A C 1
ATOM 676 O O . SER A 1 86 ? -21.899 -16.265 12.516 1.00 40.94 86 SER A O 1
ATOM 678 N N . GLY A 1 87 ? -24.054 -15.636 12.339 1.00 50.72 87 GLY A N 1
ATOM 679 C CA . GLY A 1 87 ? -23.973 -14.510 13.258 1.00 50.72 87 GLY A CA 1
ATOM 680 C C . GLY A 1 87 ? -24.093 -15.024 14.691 1.00 50.72 87 GLY A C 1
ATOM 681 O O . GLY A 1 87 ? -25.206 -15.249 15.140 1.00 50.72 87 GLY A O 1
ATOM 682 N N . TYR A 1 88 ? -22.959 -15.284 15.347 1.00 38.34 88 TYR A N 1
ATOM 683 C CA . TYR A 1 88 ? -22.659 -15.055 16.771 1.00 38.34 88 TYR A CA 1
ATOM 684 C C . TYR A 1 88 ? -21.260 -15.636 17.110 1.00 38.34 88 TYR A C 1
ATOM 686 O O . TYR A 1 88 ? -20.860 -16.678 16.598 1.00 38.34 88 TYR A O 1
ATOM 694 N N . GLU A 1 89 ? -20.512 -14.888 17.922 1.00 46.62 89 GLU A N 1
ATOM 695 C CA . GLU A 1 89 ? -19.153 -15.066 18.489 1.00 46.62 89 GLU A CA 1
ATOM 696 C C . GLU A 1 89 ? -18.850 -16.472 19.074 1.00 46.62 89 GLU A C 1
ATOM 698 O O . GLU A 1 89 ? -19.769 -17.152 19.507 1.00 46.62 89 GLU A O 1
ATOM 703 N N . SER A 1 90 ? -17.639 -17.033 19.241 1.00 48.56 90 SER A N 1
ATOM 704 C CA . SER A 1 90 ? -16.197 -16.704 19.132 1.00 48.56 90 SER A CA 1
ATOM 705 C C . SER A 1 90 ? -15.457 -18.071 19.079 1.00 48.56 90 SER A C 1
ATOM 707 O O . SER A 1 90 ? -15.978 -19.066 19.574 1.00 48.56 90 SER A O 1
ATOM 709 N N . SER A 1 91 ? -14.241 -18.278 18.564 1.00 58.47 91 SER A N 1
ATOM 710 C CA . SER A 1 91 ? -12.959 -17.901 19.184 1.00 58.47 91 SER A CA 1
ATOM 711 C C . SER A 1 91 ? -11.817 -18.492 18.335 1.00 58.47 91 SER A C 1
ATOM 713 O O . SER A 1 91 ? -11.919 -19.636 17.899 1.00 58.47 91 SER A O 1
ATOM 715 N N . ALA A 1 92 ? -10.719 -17.743 18.178 1.00 47.81 92 ALA A N 1
ATOM 716 C CA . ALA A 1 92 ? -9.434 -18.129 17.559 1.00 47.81 92 ALA A CA 1
ATOM 717 C C . ALA A 1 92 ? -9.228 -17.886 16.041 1.00 47.81 92 ALA A C 1
ATOM 719 O O . ALA A 1 92 ? -8.430 -18.569 15.402 1.00 47.81 92 ALA A O 1
ATOM 720 N N . SER A 1 93 ? -9.851 -16.851 15.458 1.00 43.09 93 SER A N 1
ATOM 721 C CA . SER A 1 93 ? -9.407 -16.214 14.187 1.00 43.09 93 SER A CA 1
ATOM 722 C C . SER A 1 93 ? -9.777 -14.718 14.133 1.00 43.09 93 SER A C 1
ATOM 724 O O . SER A 1 93 ? -10.129 -14.156 13.097 1.00 43.09 93 SER A O 1
ATOM 726 N N . THR A 1 94 ? -9.729 -14.069 15.292 1.00 40.19 94 THR A N 1
ATOM 727 C CA . THR A 1 94 ? -10.330 -12.762 15.586 1.00 40.19 94 THR A CA 1
ATOM 728 C C . THR A 1 94 ? -9.386 -11.591 15.276 1.00 40.19 94 THR A C 1
ATOM 730 O O . THR A 1 94 ? -9.043 -10.823 16.165 1.00 40.19 94 THR A O 1
ATOM 733 N N . ALA A 1 95 ? -8.914 -11.448 14.032 1.00 46.38 95 ALA A N 1
ATOM 734 C CA . ALA A 1 95 ? -8.083 -10.283 13.672 1.00 46.38 95 ALA A CA 1
ATOM 735 C C . ALA A 1 95 ? -8.400 -9.624 12.320 1.00 46.38 95 ALA A C 1
ATOM 737 O O . ALA A 1 95 ? -8.189 -8.426 12.178 1.00 46.38 95 ALA A O 1
ATOM 738 N N . SER A 1 96 ? -8.934 -10.345 11.327 1.00 42.97 96 SER A N 1
ATOM 739 C CA . SER A 1 96 ? -9.091 -9.767 9.973 1.00 42.97 96 SER A CA 1
ATOM 740 C C . SER A 1 96 ? -10.473 -9.142 9.695 1.00 42.97 96 SER A C 1
ATOM 742 O O . SER A 1 96 ? -10.623 -8.315 8.788 1.00 42.97 96 SER A O 1
ATOM 744 N N . SER A 1 97 ? -11.480 -9.489 10.506 1.00 41.25 97 SER A N 1
ATOM 745 C CA . SER A 1 97 ? -12.870 -9.024 10.337 1.00 41.25 97 SER A CA 1
ATOM 746 C C . SER A 1 97 ? -13.350 -8.057 11.425 1.00 41.25 97 SER A C 1
ATOM 748 O O . SER A 1 97 ? -14.465 -7.562 11.328 1.00 41.25 97 SER A O 1
ATOM 750 N N . LEU A 1 98 ? -12.514 -7.751 12.426 1.00 49.72 98 LEU A N 1
ATOM 751 C CA . LEU A 1 98 ? -12.811 -6.769 13.480 1.00 49.72 98 LEU A CA 1
ATOM 752 C C . LEU A 1 98 ? -12.147 -5.406 13.269 1.00 49.72 98 LEU A C 1
ATOM 754 O O . LEU A 1 98 ? -12.279 -4.549 14.136 1.00 49.72 98 LEU A O 1
ATOM 758 N N . THR A 1 99 ? -11.422 -5.167 12.169 1.00 58.94 99 THR A N 1
ATOM 759 C CA . THR A 1 99 ? -10.882 -3.817 11.951 1.00 58.94 99 THR A CA 1
ATOM 760 C C . THR A 1 99 ? -12.058 -2.846 11.838 1.00 58.94 99 THR A C 1
ATOM 762 O O . THR A 1 99 ? -12.855 -3.024 10.907 1.00 58.94 99 THR A O 1
ATOM 765 N N . PRO A 1 100 ? -12.185 -1.856 12.741 1.00 74.44 100 PRO A N 1
ATOM 766 C CA . PRO A 1 100 ? -13.273 -0.894 12.685 1.00 74.44 100 PRO A CA 1
ATOM 767 C C . PRO A 1 100 ? -13.317 -0.221 11.314 1.00 74.44 100 PRO A C 1
ATOM 769 O O . PRO A 1 100 ? -12.277 -0.029 10.670 1.00 74.44 100 PRO A O 1
ATOM 772 N N . ALA A 1 101 ? -14.521 0.124 10.859 1.00 83.31 101 ALA A N 1
ATOM 773 C CA . ALA A 1 101 ? -14.657 0.997 9.704 1.00 83.31 101 ALA A CA 1
ATOM 774 C C . ALA A 1 101 ? -13.939 2.322 9.997 1.00 83.31 101 ALA A C 1
ATOM 776 O O . ALA A 1 101 ? -14.040 2.859 11.103 1.00 83.31 101 ALA A O 1
ATOM 777 N N . LEU A 1 102 ? -13.213 2.833 9.006 1.00 85.81 102 LEU A N 1
ATOM 778 C CA . LEU A 1 102 ? -12.606 4.151 9.085 1.00 85.81 102 LEU A CA 1
ATOM 779 C C . LEU A 1 102 ? -13.715 5.196 9.186 1.00 85.81 102 LEU A C 1
ATOM 781 O O . LEU A 1 102 ? -14.680 5.186 8.420 1.00 85.81 102 LEU A O 1
ATOM 785 N N . ASN A 1 103 ? -13.554 6.128 10.111 1.00 82.38 103 ASN A N 1
ATOM 786 C CA . ASN A 1 103 ? -14.360 7.332 10.192 1.00 82.38 103 ASN A CA 1
ATOM 787 C C . ASN A 1 103 ? -13.555 8.542 9.690 1.00 82.38 103 ASN A C 1
ATOM 789 O O . ASN A 1 103 ? -12.351 8.474 9.441 1.00 82.38 103 ASN A O 1
ATOM 793 N N . ARG A 1 104 ? -14.217 9.695 9.551 1.00 80.56 104 ARG A N 1
ATOM 794 C CA . ARG A 1 104 ? -13.573 10.917 9.037 1.00 80.56 104 ARG A CA 1
ATOM 795 C C . ARG A 1 104 ? -12.371 11.381 9.864 1.00 80.56 104 ARG A C 1
ATOM 797 O O . ARG A 1 104 ? -11.469 11.991 9.302 1.00 80.56 104 ARG A O 1
ATOM 804 N N . ALA A 1 105 ? -12.337 11.099 11.165 1.00 84.38 105 ALA A N 1
ATOM 805 C CA . ALA A 1 105 ? -11.213 11.467 12.020 1.00 84.38 105 ALA A CA 1
ATOM 806 C C . ALA A 1 105 ? -9.983 10.564 11.809 1.00 84.38 105 ALA A C 1
ATOM 808 O O . ALA A 1 105 ? -8.905 10.897 12.299 1.00 84.38 105 ALA A O 1
ATOM 809 N N . ASP A 1 106 ? -10.108 9.439 11.098 1.00 88.56 106 ASP A N 1
ATOM 810 C CA . ASP A 1 106 ? -8.973 8.581 10.737 1.00 88.56 106 ASP A CA 1
ATOM 811 C C . ASP A 1 106 ? -8.207 9.099 9.519 1.00 88.56 106 ASP A C 1
ATOM 813 O O . ASP A 1 106 ? -6.988 8.970 9.452 1.00 88.56 106 ASP A O 1
ATOM 817 N N . TYR A 1 107 ? -8.898 9.721 8.563 1.00 88.31 107 TYR A N 1
ATOM 818 C CA . TYR A 1 107 ? -8.319 10.149 7.285 1.00 88.31 107 TYR A CA 1
ATOM 819 C C . TYR A 1 107 ? -7.078 11.052 7.399 1.00 88.31 107 TYR A C 1
ATOM 821 O O . TYR A 1 107 ? -6.135 10.828 6.638 1.00 88.31 107 TYR A O 1
ATOM 829 N N . PRO A 1 108 ? -6.986 12.002 8.353 1.00 91.94 108 PRO A N 1
ATOM 830 C CA . PRO A 1 108 ? -5.751 12.756 8.574 1.00 91.94 108 PRO A CA 1
ATOM 831 C C . PRO A 1 108 ? -4.535 11.872 8.903 1.00 91.94 108 PRO A C 1
ATOM 833 O O . PRO A 1 108 ? -3.415 12.190 8.509 1.00 91.94 108 PRO A O 1
ATOM 836 N N . LEU A 1 109 ? -4.736 10.737 9.584 1.00 95.38 109 LEU A N 1
ATOM 837 C CA . LEU A 1 109 ? -3.662 9.791 9.900 1.00 95.38 109 LEU A CA 1
ATOM 838 C C . LEU A 1 109 ? -3.182 9.049 8.647 1.00 95.38 109 LEU A C 1
ATOM 840 O O . LEU A 1 109 ? -1.979 8.846 8.480 1.00 95.38 109 LEU A O 1
ATOM 844 N N . LEU A 1 110 ? -4.104 8.687 7.750 1.00 96.38 110 LEU A N 1
ATOM 845 C CA . LEU A 1 110 ? -3.781 8.067 6.462 1.00 96.38 110 LEU A CA 1
ATOM 846 C C . LEU A 1 110 ? -3.052 9.061 5.544 1.00 96.38 110 LEU A C 1
ATOM 848 O O . LEU A 1 110 ? -2.050 8.694 4.929 1.00 96.38 110 LEU A O 1
ATOM 852 N N . TRP A 1 111 ? -3.496 10.324 5.511 1.00 96.56 111 TRP A N 1
ATOM 853 C CA . TRP A 1 111 ? -2.829 11.393 4.757 1.00 96.56 111 TRP A CA 1
ATOM 854 C C . TRP A 1 111 ? -1.391 11.601 5.244 1.00 96.56 111 TRP A C 1
ATOM 856 O O . TRP A 1 111 ? -0.472 11.639 4.432 1.00 96.56 111 TRP A O 1
ATOM 866 N N . ARG A 1 112 ? -1.163 11.592 6.566 1.00 97.88 112 ARG A N 1
ATOM 867 C CA . ARG A 1 112 ? 0.183 11.682 7.159 1.00 97.88 112 ARG A CA 1
ATOM 868 C C . ARG A 1 112 ? 1.102 10.532 6.734 1.00 97.88 112 ARG A C 1
ATOM 870 O O . ARG A 1 112 ? 2.293 10.746 6.501 1.00 97.88 112 ARG A O 1
ATOM 877 N N . ILE A 1 113 ? 0.575 9.306 6.624 1.00 98.50 113 ILE A N 1
ATOM 878 C CA . ILE A 1 113 ? 1.347 8.182 6.072 1.00 98.50 113 ILE A CA 1
ATOM 879 C C . ILE A 1 113 ? 1.714 8.482 4.615 1.00 98.50 113 ILE A C 1
ATOM 881 O O . ILE A 1 113 ? 2.892 8.394 4.263 1.00 98.50 113 ILE A O 1
ATOM 885 N N . LEU A 1 114 ? 0.735 8.856 3.783 1.00 98.25 114 LEU A N 1
ATOM 886 C CA . LEU A 1 114 ? 0.959 9.139 2.365 1.00 98.25 114 LEU A CA 1
ATOM 887 C C . LEU A 1 114 ? 1.995 10.257 2.161 1.00 98.25 114 LEU A C 1
ATOM 889 O O . LEU A 1 114 ? 2.942 10.060 1.402 1.00 98.25 114 LEU A O 1
ATOM 893 N N . GLU A 1 115 ? 1.889 11.375 2.884 1.00 95.00 115 GLU A N 1
ATOM 894 C CA . GLU A 1 115 ? 2.882 12.464 2.884 1.00 95.00 115 GLU A CA 1
ATOM 895 C C . GLU A 1 115 ? 4.279 11.961 3.191 1.00 95.00 115 GLU A C 1
ATOM 897 O O . GLU A 1 115 ? 5.238 12.278 2.484 1.00 95.00 115 GLU A O 1
ATOM 902 N N . GLY A 1 116 ? 4.397 11.159 4.252 1.00 95.62 116 GLY A N 1
ATOM 903 C CA . GLY A 1 116 ? 5.661 10.578 4.666 1.00 95.62 116 GLY A CA 1
ATOM 904 C C . GLY A 1 116 ? 6.293 9.752 3.547 1.00 95.62 116 GLY A C 1
ATOM 905 O O . GLY A 1 116 ? 7.504 9.855 3.317 1.00 95.62 116 GLY A O 1
ATOM 906 N N . LEU A 1 117 ? 5.489 8.971 2.823 1.00 96.94 117 LEU A N 1
ATOM 907 C CA . LEU A 1 117 ? 5.951 8.178 1.685 1.00 96.94 117 LEU A CA 1
ATOM 908 C C . LEU A 1 117 ? 6.320 9.063 0.490 1.00 96.94 117 LEU A C 1
ATOM 910 O O . LEU A 1 117 ? 7.432 8.937 -0.025 1.00 96.94 117 LEU A O 1
ATOM 914 N N . VAL A 1 118 ? 5.455 9.995 0.082 1.00 95.31 118 VAL A N 1
ATOM 915 C CA . VAL A 1 118 ? 5.692 10.903 -1.054 1.00 95.31 118 VAL A CA 1
ATOM 916 C C . VAL A 1 118 ? 6.953 11.743 -0.832 1.00 95.31 118 VAL A C 1
ATOM 918 O O . VAL A 1 118 ? 7.804 11.815 -1.723 1.00 95.31 118 VAL A O 1
ATOM 921 N N . ALA A 1 119 ? 7.149 12.282 0.372 1.00 92.50 119 ALA A N 1
ATOM 922 C CA . ALA A 1 119 ? 8.321 13.075 0.735 1.00 92.50 119 ALA A CA 1
ATOM 923 C C . ALA A 1 119 ? 9.624 12.257 0.815 1.00 92.50 119 ALA A C 1
ATOM 925 O O . ALA A 1 119 ? 10.716 12.828 0.837 1.00 92.50 119 ALA A O 1
ATOM 926 N N . HIS A 1 120 ? 9.557 10.921 0.870 1.00 93.69 120 HIS A N 1
ATOM 927 C CA . HIS A 1 120 ? 10.764 10.103 0.920 1.00 93.69 120 HIS A CA 1
ATOM 928 C C . HIS A 1 120 ? 11.566 10.200 -0.387 1.00 93.69 120 HIS A C 1
ATOM 930 O O . HIS A 1 120 ? 11.022 10.119 -1.487 1.00 93.69 120 HIS A O 1
ATOM 936 N N . ARG A 1 121 ? 12.897 10.295 -0.290 1.00 92.69 121 ARG A N 1
ATOM 937 C CA . ARG A 1 121 ? 13.777 10.442 -1.467 1.00 92.69 121 ARG A CA 1
ATOM 938 C C . ARG A 1 121 ? 13.695 9.276 -2.461 1.00 92.69 121 ARG A C 1
ATOM 940 O O . ARG A 1 121 ? 13.946 9.464 -3.644 1.00 92.69 121 ARG A O 1
ATOM 947 N N . THR A 1 122 ? 13.358 8.073 -1.989 1.00 93.31 122 THR A N 1
ATOM 948 C CA . THR A 1 122 ? 13.264 6.866 -2.832 1.00 93.31 122 THR A CA 1
ATOM 949 C C . THR A 1 122 ? 11.865 6.626 -3.394 1.00 93.31 122 THR A C 1
ATOM 951 O O . THR A 1 122 ? 11.650 5.606 -4.036 1.00 93.31 122 THR A O 1
ATOM 954 N N . SER A 1 123 ? 10.904 7.528 -3.162 1.00 95.44 123 SER A N 1
ATOM 955 C CA . SER A 1 123 ? 9.527 7.327 -3.626 1.00 95.44 123 SER A CA 1
ATOM 956 C C . SER A 1 123 ? 9.312 7.643 -5.100 1.00 95.44 123 SER A C 1
ATOM 958 O O . SER A 1 123 ? 8.280 7.268 -5.641 1.00 95.44 123 SER A O 1
ATOM 960 N N . TRP A 1 124 ? 10.274 8.300 -5.760 1.00 95.12 124 TRP A N 1
ATOM 961 C CA . TRP A 1 124 ? 10.143 8.787 -7.136 1.00 95.12 124 TRP A CA 1
ATOM 962 C C . TRP A 1 124 ? 9.612 7.764 -8.163 1.00 95.12 124 TRP A C 1
ATOM 964 O O . TRP A 1 124 ? 8.828 8.203 -9.003 1.00 95.12 124 TRP A O 1
ATOM 974 N N . PRO A 1 125 ? 9.931 6.446 -8.121 1.00 96.25 125 PRO A N 1
ATOM 975 C CA . PRO A 1 125 ? 9.398 5.492 -9.099 1.00 96.25 125 PRO A CA 1
ATOM 976 C C . PRO A 1 125 ? 7.909 5.193 -8.908 1.00 96.25 125 PRO A C 1
ATOM 978 O O . PRO A 1 125 ? 7.282 4.637 -9.800 1.00 96.25 125 PRO A O 1
ATOM 981 N N . PHE A 1 126 ? 7.364 5.512 -7.733 1.00 98.19 126 PHE A N 1
ATOM 982 C CA . PHE A 1 126 ? 6.034 5.098 -7.290 1.00 98.19 126 PHE A CA 1
ATOM 983 C C . PHE A 1 126 ? 5.038 6.255 -7.226 1.00 98.19 126 PHE A C 1
ATOM 985 O O . PHE A 1 126 ? 3.893 6.045 -6.843 1.00 98.19 126 PHE A O 1
ATOM 992 N N . ARG A 1 127 ? 5.478 7.488 -7.516 1.00 96.88 127 ARG A N 1
ATOM 993 C CA . ARG A 1 127 ? 4.652 8.695 -7.351 1.00 96.88 127 ARG A CA 1
ATOM 994 C C . ARG A 1 127 ? 3.509 8.779 -8.348 1.00 96.88 127 ARG A C 1
ATOM 996 O O . ARG A 1 127 ? 2.470 9.308 -7.998 1.00 96.88 127 ARG A O 1
ATOM 1003 N N . GLU A 1 128 ? 3.723 8.268 -9.552 1.00 97.25 128 GLU A N 1
ATOM 1004 C CA . GLU A 1 128 ? 2.776 8.341 -10.658 1.00 97.25 128 GLU A CA 1
ATOM 1005 C C . GLU A 1 128 ? 2.629 6.977 -11.325 1.00 97.25 128 GLU A C 1
ATOM 1007 O O . GLU A 1 128 ? 3.488 6.100 -11.184 1.00 97.25 128 GLU A O 1
ATOM 1012 N N . LYS A 1 129 ? 1.559 6.832 -12.109 1.00 96.94 129 LYS A N 1
ATOM 1013 C CA . LYS A 1 129 ? 1.321 5.670 -12.972 1.00 96.94 129 LYS A CA 1
ATOM 1014 C C . LYS A 1 129 ? 2.516 5.396 -13.885 1.00 96.94 129 LYS A C 1
ATOM 1016 O O . LYS A 1 129 ? 3.144 6.314 -14.417 1.00 96.94 129 LYS A O 1
ATOM 1021 N N . VAL A 1 130 ? 2.791 4.114 -14.123 1.00 95.69 130 VAL A N 1
ATOM 1022 C CA . VAL A 1 130 ? 3.852 3.694 -15.046 1.00 95.69 130 VAL A CA 1
ATOM 1023 C C . VAL A 1 130 ? 3.499 4.101 -16.479 1.00 95.69 130 VAL A C 1
ATOM 1025 O O . VAL A 1 130 ? 2.430 3.772 -16.992 1.00 95.69 130 VAL A O 1
ATOM 1028 N N . ASP A 1 131 ? 4.420 4.814 -17.130 1.00 93.88 131 ASP A N 1
ATOM 1029 C CA . ASP A 1 131 ? 4.297 5.257 -18.521 1.00 93.88 131 ASP A CA 1
ATOM 1030 C C . ASP A 1 131 ? 4.504 4.083 -19.489 1.00 93.88 131 ASP A C 1
ATOM 1032 O O . ASP A 1 131 ? 5.630 3.629 -19.719 1.00 93.88 131 ASP A O 1
ATOM 1036 N N . THR A 1 132 ? 3.416 3.610 -20.096 1.00 93.44 132 THR A N 1
ATOM 1037 C CA . THR A 1 132 ? 3.431 2.500 -21.061 1.00 93.44 132 THR A CA 1
ATOM 1038 C C . THR A 1 132 ? 4.145 2.822 -22.362 1.00 93.44 132 THR A C 1
ATOM 1040 O O . THR A 1 132 ? 4.492 1.913 -23.105 1.00 93.44 132 THR A O 1
ATOM 1043 N N . THR A 1 133 ? 4.397 4.096 -22.659 1.00 96.31 133 THR A N 1
ATOM 1044 C CA . THR A 1 133 ? 5.225 4.472 -23.812 1.00 96.31 133 THR A CA 1
ATOM 1045 C C . THR A 1 133 ? 6.678 4.059 -23.581 1.00 96.31 133 THR A C 1
ATOM 1047 O O . THR A 1 133 ? 7.379 3.693 -24.521 1.00 96.31 133 THR A O 1
ATOM 1050 N N . LYS A 1 134 ? 7.130 4.097 -22.319 1.00 94.69 134 LYS A N 1
ATOM 1051 C CA . LYS A 1 134 ? 8.479 3.685 -21.899 1.00 94.69 134 LYS A CA 1
ATOM 1052 C C . LYS A 1 134 ? 8.555 2.211 -21.521 1.00 94.69 134 LYS A C 1
ATOM 1054 O O . LYS A 1 134 ? 9.595 1.596 -21.733 1.00 94.69 134 LYS A O 1
ATOM 1059 N N . TYR A 1 135 ? 7.466 1.660 -20.986 1.00 94.44 135 TYR A N 1
ATOM 1060 C CA . TYR A 1 135 ? 7.374 0.271 -20.530 1.00 94.44 135 TYR A CA 1
ATOM 1061 C C . TYR A 1 135 ? 6.139 -0.423 -21.135 1.00 94.44 135 TYR A C 1
ATOM 1063 O O . TYR A 1 135 ? 5.139 -0.623 -20.439 1.00 94.44 135 TYR A O 1
ATOM 1071 N N . PRO A 1 136 ? 6.156 -0.752 -22.442 1.00 97.00 136 PRO A N 1
ATOM 1072 C CA . PRO A 1 136 ? 4.969 -1.243 -23.152 1.00 97.00 136 PRO A CA 1
ATOM 1073 C C . PRO A 1 136 ? 4.442 -2.591 -22.651 1.00 97.00 136 PRO A C 1
ATOM 1075 O O . PRO A 1 136 ? 3.259 -2.894 -22.790 1.00 97.00 136 PRO A O 1
ATOM 1078 N N . ASP A 1 137 ? 5.306 -3.406 -22.060 1.00 96.56 137 ASP A N 1
ATOM 1079 C CA . ASP A 1 137 ? 5.012 -4.739 -21.545 1.00 96.56 137 ASP A CA 1
ATOM 1080 C C . ASP A 1 137 ? 4.521 -4.741 -20.089 1.00 96.56 137 ASP A C 1
ATOM 1082 O O . ASP A 1 137 ? 4.036 -5.769 -19.618 1.00 96.56 137 ASP A O 1
ATOM 1086 N N . TYR A 1 138 ? 4.554 -3.602 -19.389 1.00 97.19 138 TYR A N 1
ATOM 1087 C CA . TYR A 1 138 ? 4.251 -3.510 -17.956 1.00 97.19 138 TYR A CA 1
ATOM 1088 C C . TYR A 1 138 ? 2.916 -4.165 -17.561 1.00 97.19 138 TYR A C 1
ATOM 1090 O O . TYR A 1 138 ? 2.882 -5.038 -16.692 1.00 97.19 138 TYR A O 1
ATOM 1098 N N . TYR A 1 139 ? 1.815 -3.832 -18.245 1.00 96.12 139 TYR A N 1
ATOM 1099 C CA . TYR A 1 139 ? 0.484 -4.394 -17.949 1.00 96.12 139 TYR A CA 1
ATOM 1100 C C . TYR A 1 139 ? 0.297 -5.853 -18.413 1.00 96.12 139 TYR A C 1
ATOM 1102 O O . TYR A 1 139 ? -0.674 -6.526 -18.044 1.00 96.12 139 TYR A O 1
ATOM 1110 N N . SER A 1 140 ? 1.249 -6.395 -19.176 1.00 96.75 140 SER A N 1
ATOM 1111 C CA . SER A 1 140 ? 1.279 -7.829 -19.484 1.00 96.75 140 SER A CA 1
ATOM 1112 C C . SER A 1 140 ? 1.673 -8.647 -18.253 1.00 96.75 140 SER A C 1
ATOM 1114 O O . SER A 1 140 ? 1.130 -9.736 -18.061 1.00 96.75 140 SER A O 1
ATOM 1116 N N . PHE A 1 141 ? 2.517 -8.092 -17.378 1.00 94.94 141 PHE A N 1
ATOM 1117 C CA . PHE A 1 141 ? 2.947 -8.719 -16.125 1.00 94.94 141 PHE A CA 1
ATOM 1118 C C . PHE A 1 141 ? 2.129 -8.246 -14.918 1.00 94.94 141 PHE A C 1
ATOM 1120 O O . PHE A 1 141 ? 1.724 -9.055 -14.086 1.00 94.94 141 PHE A O 1
ATOM 1127 N N . ILE A 1 142 ? 1.835 -6.948 -14.833 1.00 97.06 142 ILE A N 1
ATOM 1128 C CA . ILE A 1 142 ? 1.177 -6.338 -13.675 1.00 97.06 142 ILE A CA 1
ATOM 1129 C C . ILE A 1 142 ? -0.328 -6.207 -13.908 1.00 97.06 142 ILE A C 1
ATOM 1131 O O . ILE A 1 142 ? -0.781 -5.407 -14.723 1.00 97.06 142 ILE A O 1
ATOM 1135 N N . LYS A 1 143 ? -1.111 -6.996 -13.162 1.00 95.94 143 LYS A N 1
ATOM 1136 C CA . LYS A 1 143 ? -2.579 -7.078 -13.306 1.00 95.94 143 LYS A CA 1
ATOM 1137 C C . LYS A 1 143 ? -3.356 -6.105 -12.426 1.00 95.94 143 LYS A C 1
ATOM 1139 O O . LYS A 1 143 ? -4.451 -5.701 -12.795 1.00 95.94 143 LYS A O 1
ATOM 1144 N N . LYS A 1 144 ? -2.791 -5.723 -11.281 1.00 95.25 144 LYS A N 1
ATOM 1145 C CA . LYS A 1 144 ? -3.380 -4.767 -10.334 1.00 95.25 144 LYS A CA 1
ATOM 1146 C C . LYS A 1 144 ? -2.433 -3.571 -10.176 1.00 95.25 144 LYS A C 1
ATOM 1148 O O . LYS A 1 144 ? -1.707 -3.519 -9.183 1.00 95.25 144 LYS A O 1
ATOM 1153 N N . PRO A 1 145 ? -2.336 -2.662 -11.163 1.00 97.44 145 PRO A N 1
ATOM 1154 C CA . PRO A 1 145 ? -1.447 -1.513 -11.049 1.00 97.44 145 PRO A CA 1
ATOM 1155 C C . PRO A 1 145 ? -1.899 -0.575 -9.932 1.00 97.44 145 PRO A C 1
ATOM 1157 O O . PRO A 1 145 ? -3.093 -0.397 -9.705 1.00 97.44 145 PRO A O 1
ATOM 1160 N N . MET A 1 146 ? -0.928 0.006 -9.235 1.00 98.69 146 MET A N 1
ATOM 1161 C CA . MET A 1 146 ? -1.149 0.955 -8.152 1.00 98.69 146 MET A CA 1
ATOM 1162 C C . MET A 1 146 ? 0.062 1.878 -8.041 1.00 98.69 146 MET A C 1
ATOM 1164 O O . MET A 1 146 ? 1.186 1.463 -8.336 1.00 98.69 146 MET A O 1
ATOM 1168 N N . ASP A 1 147 ? -0.172 3.107 -7.599 1.00 98.75 147 ASP A N 1
ATOM 1169 C CA . ASP A 1 147 ? 0.823 4.166 -7.438 1.00 98.75 147 ASP A CA 1
ATOM 1170 C C . ASP A 1 147 ? 0.332 5.188 -6.393 1.00 98.75 147 ASP A C 1
ATOM 1172 O O . ASP A 1 147 ? -0.837 5.179 -5.995 1.00 98.75 147 ASP A O 1
ATOM 1176 N N . LEU A 1 148 ? 1.226 6.051 -5.908 1.00 98.44 148 LEU A N 1
ATOM 1177 C CA . LEU A 1 148 ? 0.917 6.978 -4.818 1.00 98.44 148 LEU A CA 1
ATOM 1178 C C . LEU A 1 148 ? -0.072 8.080 -5.232 1.00 98.44 148 LEU A C 1
ATOM 1180 O O . LEU A 1 148 ? -0.825 8.518 -4.364 1.00 98.44 148 LEU A O 1
ATOM 1184 N N . SER A 1 149 ? -0.123 8.508 -6.502 1.00 97.88 149 SER A N 1
ATOM 1185 C CA . SER A 1 149 ? -1.113 9.501 -6.948 1.00 97.88 149 SER A CA 1
ATOM 1186 C C . SER A 1 149 ? -2.510 8.890 -7.057 1.00 97.88 149 SER A C 1
ATOM 1188 O O . SER A 1 149 ? -3.490 9.526 -6.669 1.00 97.88 149 SER A O 1
ATOM 1190 N N . THR A 1 150 ? -2.620 7.617 -7.442 1.00 98.25 150 THR A N 1
ATOM 1191 C CA . THR A 1 150 ? -3.877 6.860 -7.346 1.00 98.25 150 THR A CA 1
ATOM 1192 C C . THR A 1 150 ? -4.329 6.713 -5.886 1.00 98.25 150 THR A C 1
ATOM 1194 O O . THR A 1 150 ? -5.493 6.972 -5.583 1.00 98.25 150 THR A O 1
ATOM 1197 N N . VAL A 1 151 ? -3.435 6.371 -4.949 1.00 98.69 151 VAL A N 1
ATOM 1198 C CA . VAL A 1 151 ? -3.791 6.312 -3.513 1.00 98.69 151 VAL A CA 1
ATOM 1199 C C . VAL A 1 151 ? -4.209 7.684 -2.975 1.00 98.69 151 VAL A C 1
ATOM 1201 O O . VAL A 1 151 ? -5.163 7.776 -2.200 1.00 98.69 151 VAL A O 1
ATOM 1204 N N . GLN A 1 152 ? -3.539 8.757 -3.408 1.00 97.38 152 GLN A N 1
ATOM 1205 C CA . GLN A 1 152 ? -3.922 10.127 -3.072 1.00 97.38 152 GLN A CA 1
ATOM 1206 C C . GLN A 1 152 ? -5.358 10.433 -3.513 1.00 97.38 152 GLN A C 1
ATOM 1208 O O . GLN A 1 152 ? -6.158 10.875 -2.691 1.00 97.38 152 GLN A O 1
ATOM 1213 N N . GLN A 1 153 ? -5.708 10.129 -4.767 1.00 93.38 153 GLN A N 1
ATOM 1214 C CA . GLN A 1 153 ? -7.062 10.328 -5.299 1.00 93.38 153 GLN A CA 1
ATOM 1215 C C . GLN A 1 153 ? -8.109 9.555 -4.485 1.00 93.38 153 GLN A C 1
ATOM 1217 O O . GLN A 1 153 ? -9.147 10.102 -4.121 1.00 93.38 153 GLN A O 1
ATOM 1222 N N . LYS A 1 154 ? -7.816 8.302 -4.119 1.00 96.38 154 LYS A N 1
ATOM 1223 C CA . LYS A 1 154 ? -8.715 7.485 -3.289 1.00 96.38 154 LYS A CA 1
ATOM 1224 C C . LYS A 1 154 ? -8.906 8.055 -1.879 1.00 96.38 154 LYS A C 1
ATOM 1226 O O . LYS A 1 154 ? -9.996 7.940 -1.320 1.00 96.38 154 LYS A O 1
ATOM 1231 N N . LEU A 1 155 ? -7.879 8.689 -1.300 1.00 89.81 155 LEU A N 1
ATOM 1232 C CA . LEU A 1 155 ? -8.009 9.416 -0.031 1.00 89.81 155 LEU A CA 1
ATOM 1233 C C . LEU A 1 155 ? -8.853 10.686 -0.176 1.00 89.81 155 LEU A C 1
ATOM 1235 O O . LEU A 1 155 ? -9.711 10.926 0.670 1.00 89.81 155 LEU A O 1
ATOM 1239 N N . GLU A 1 156 ? -8.634 11.476 -1.229 1.00 85.56 156 GLU A N 1
ATOM 1240 C CA . GLU A 1 156 ? -9.408 12.693 -1.525 1.00 85.56 156 GLU A CA 1
ATOM 1241 C C . GLU A 1 156 ? -10.902 12.383 -1.710 1.00 85.56 156 GLU A C 1
ATOM 1243 O O . GLU A 1 156 ? -11.759 13.112 -1.210 1.00 85.56 156 GLU A O 1
ATOM 1248 N N . ASN A 1 157 ? -11.209 11.250 -2.343 1.00 83.81 157 ASN A N 1
ATOM 1249 C CA . ASN A 1 157 ? -12.570 10.778 -2.594 1.00 83.81 157 ASN A CA 1
ATOM 1250 C C . ASN A 1 157 ? -13.200 9.999 -1.424 1.00 83.81 157 ASN A C 1
ATOM 1252 O O . ASN A 1 157 ? -14.350 9.572 -1.527 1.00 83.81 157 ASN A O 1
ATOM 1256 N N . LEU A 1 158 ? -12.479 9.806 -0.313 1.00 85.25 158 LEU A N 1
ATOM 1257 C CA . LEU A 1 158 ? -12.919 9.008 0.839 1.00 85.25 158 LEU A CA 1
ATOM 1258 C C . LEU A 1 158 ? -13.312 7.556 0.485 1.00 85.25 158 LEU A C 1
ATOM 1260 O O . LEU A 1 158 ? -14.267 7.002 1.033 1.00 85.25 158 LEU A O 1
ATOM 1264 N N . GLU A 1 159 ? -12.577 6.921 -0.429 1.00 89.94 159 GLU A N 1
ATOM 1265 C CA . GLU A 1 159 ? -12.905 5.583 -0.949 1.00 89.94 159 GLU A CA 1
ATOM 1266 C C . GLU A 1 159 ? -12.484 4.432 -0.021 1.00 89.94 159 GLU A C 1
ATOM 1268 O O . GLU A 1 159 ? -12.905 3.286 -0.203 1.00 89.94 159 GLU A O 1
ATOM 1273 N N . TYR A 1 160 ? -11.662 4.705 0.994 1.00 90.56 160 TYR A N 1
ATOM 1274 C CA . TYR A 1 160 ? -11.190 3.684 1.925 1.00 90.56 160 TYR A CA 1
ATOM 1275 C C . TYR A 1 160 ? -12.163 3.501 3.091 1.00 90.56 160 TYR A C 1
ATOM 1277 O O . TYR A 1 160 ? -12.280 4.346 3.979 1.00 90.56 160 TYR A O 1
ATOM 1285 N N . GLN A 1 161 ? -12.840 2.353 3.124 1.00 89.06 161 GLN A N 1
ATOM 1286 C CA . GLN A 1 161 ? -13.768 2.020 4.209 1.00 89.06 161 GLN A CA 1
ATOM 1287 C C . GLN A 1 161 ? -13.056 1.425 5.420 1.00 89.06 161 GLN A C 1
ATOM 1289 O O . GLN A 1 161 ? -13.541 1.542 6.542 1.00 89.06 161 GLN A O 1
ATOM 1294 N N . ARG A 1 162 ? -11.915 0.760 5.218 1.00 91.31 162 ARG A N 1
ATOM 1295 C CA . ARG A 1 162 ? -11.129 0.150 6.294 1.00 91.31 162 ARG A CA 1
ATOM 1296 C C . ARG A 1 162 ? -9.652 0.436 6.103 1.00 91.31 162 ARG A C 1
ATOM 1298 O O . ARG A 1 162 ? -9.157 0.501 4.980 1.00 91.31 162 ARG A O 1
ATOM 1305 N N . LEU A 1 163 ? -8.921 0.476 7.217 1.00 93.94 163 LEU A N 1
ATOM 1306 C CA . LEU A 1 163 ? -7.467 0.654 7.203 1.00 93.94 163 LEU A CA 1
ATOM 1307 C C . LEU A 1 163 ? -6.763 -0.417 6.355 1.00 93.94 163 LEU A C 1
ATOM 1309 O O . LEU A 1 163 ? -5.761 -0.128 5.704 1.00 93.94 163 LEU A O 1
ATOM 1313 N N . LYS A 1 164 ? -7.313 -1.640 6.328 1.00 93.94 164 LYS A N 1
ATOM 1314 C CA . LYS A 1 164 ? -6.767 -2.732 5.518 1.00 93.94 164 LYS A CA 1
ATOM 1315 C C . LYS A 1 164 ? -6.815 -2.446 4.016 1.00 93.94 164 LYS A C 1
ATOM 1317 O O . LYS A 1 164 ? -5.877 -2.815 3.321 1.00 93.94 164 LYS A O 1
ATOM 1322 N N . ASP A 1 165 ? -7.849 -1.747 3.546 1.00 95.88 165 ASP A N 1
ATOM 1323 C CA . ASP A 1 165 ? -8.031 -1.431 2.127 1.00 95.88 165 ASP A CA 1
ATOM 1324 C C . ASP A 1 165 ? -6.962 -0.415 1.676 1.00 95.88 165 ASP A C 1
ATOM 1326 O O . ASP A 1 165 ? -6.299 -0.614 0.662 1.00 95.88 165 ASP A O 1
ATOM 1330 N N . PHE A 1 166 ? -6.709 0.613 2.497 1.00 98.12 166 PHE A N 1
ATOM 1331 C CA . PHE A 1 166 ? -5.603 1.559 2.295 1.00 98.12 166 PHE A CA 1
ATOM 1332 C C . PHE A 1 166 ? -4.241 0.857 2.313 1.00 98.12 166 PHE A C 1
ATOM 1334 O O . PHE A 1 166 ? -3.401 1.083 1.441 1.00 98.12 166 PHE A O 1
ATOM 1341 N N . SER A 1 167 ? -4.018 -0.027 3.292 1.00 98.12 167 SER A N 1
ATOM 1342 C CA . SER A 1 167 ? -2.738 -0.726 3.394 1.00 98.12 167 SER A CA 1
ATOM 1343 C C . SER A 1 167 ? -2.483 -1.688 2.239 1.00 98.12 167 SER A C 1
ATOM 1345 O O . SER A 1 167 ? -1.344 -1.800 1.799 1.00 98.12 167 SER A O 1
ATOM 1347 N N . ALA A 1 168 ? -3.531 -2.341 1.730 1.00 97.38 168 ALA A N 1
ATOM 1348 C CA . ALA A 1 168 ? -3.426 -3.261 0.608 1.00 97.38 168 ALA A CA 1
ATOM 1349 C C . ALA A 1 168 ? -2.973 -2.532 -0.662 1.00 97.38 168 ALA A C 1
ATOM 1351 O O . ALA A 1 168 ? -2.049 -3.001 -1.321 1.00 97.38 168 ALA A O 1
ATOM 1352 N N . ASP A 1 169 ? -3.540 -1.358 -0.957 1.00 98.75 169 ASP A N 1
ATOM 1353 C CA . ASP A 1 169 ? -3.125 -0.560 -2.114 1.00 98.75 169 ASP A CA 1
ATOM 1354 C C . ASP A 1 169 ? -1.667 -0.098 -2.002 1.00 98.75 169 ASP A C 1
ATOM 1356 O O . ASP A 1 169 ? -0.895 -0.277 -2.943 1.00 98.75 169 ASP A O 1
ATOM 1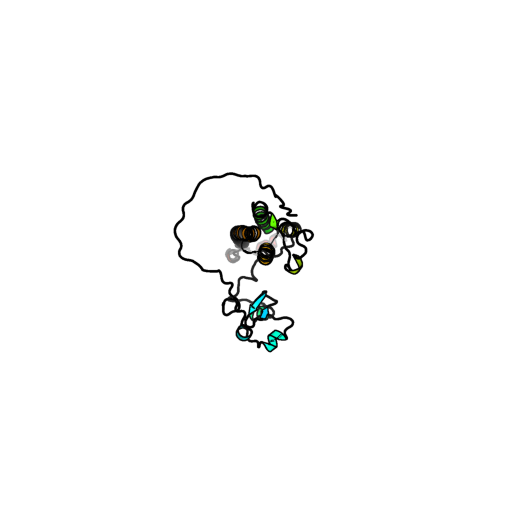360 N N . ILE A 1 170 ? -1.251 0.440 -0.849 1.00 98.69 170 ILE A N 1
ATOM 1361 C CA . ILE A 1 170 ? 0.148 0.850 -0.648 1.00 98.69 170 ILE A CA 1
ATOM 1362 C C . ILE A 1 170 ? 1.097 -0.351 -0.792 1.00 98.69 170 ILE A C 1
ATOM 1364 O O . ILE A 1 170 ? 2.126 -0.247 -1.457 1.00 98.69 170 ILE A O 1
ATOM 1368 N N . THR A 1 171 ? 0.756 -1.512 -0.225 1.00 98.50 171 THR A N 1
ATOM 1369 C CA . THR A 1 171 ? 1.552 -2.738 -0.389 1.00 98.50 171 THR A CA 1
ATOM 1370 C C . THR A 1 171 ? 1.587 -3.208 -1.847 1.00 98.50 171 THR A C 1
ATOM 1372 O O . THR A 1 171 ? 2.642 -3.638 -2.319 1.00 98.50 171 THR A O 1
ATOM 1375 N N . GLN A 1 172 ? 0.485 -3.075 -2.592 1.00 98.81 172 GLN A N 1
ATOM 1376 C CA . GLN A 1 172 ? 0.409 -3.458 -4.004 1.00 98.81 172 GLN A CA 1
ATOM 1377 C C . GLN A 1 172 ? 1.428 -2.694 -4.862 1.00 98.81 172 GLN A C 1
ATOM 1379 O O . GLN A 1 172 ? 2.010 -3.283 -5.772 1.00 98.81 172 GLN A O 1
ATOM 1384 N N . ILE A 1 173 ? 1.718 -1.427 -4.539 1.00 98.75 173 ILE A N 1
ATOM 1385 C CA . ILE A 1 173 ? 2.774 -0.633 -5.194 1.00 98.75 173 ILE A CA 1
ATOM 1386 C C . ILE A 1 173 ? 4.126 -1.360 -5.113 1.00 98.75 173 ILE A C 1
ATOM 1388 O O . ILE A 1 173 ? 4.810 -1.543 -6.124 1.00 98.75 173 ILE A O 1
ATOM 1392 N N . PHE A 1 174 ? 4.508 -1.810 -3.916 1.00 98.62 174 PHE A N 1
ATOM 1393 C CA . PHE A 1 174 ? 5.801 -2.458 -3.673 1.00 98.62 174 PHE A CA 1
ATOM 1394 C C . PHE A 1 174 ? 5.853 -3.875 -4.243 1.00 98.62 174 PHE A C 1
ATOM 1396 O O . PHE A 1 174 ? 6.866 -4.275 -4.818 1.00 98.62 174 PHE A O 1
ATOM 1403 N N . VAL A 1 175 ? 4.752 -4.623 -4.143 1.00 98.12 175 VAL A N 1
ATOM 1404 C CA . VAL A 1 175 ? 4.618 -5.950 -4.761 1.00 98.12 175 VAL A CA 1
ATOM 1405 C C . VAL A 1 175 ? 4.781 -5.851 -6.278 1.00 98.12 175 VAL A C 1
ATOM 1407 O O . VAL A 1 175 ? 5.605 -6.565 -6.845 1.00 98.12 175 VAL A O 1
ATOM 1410 N N . ASN A 1 176 ? 4.092 -4.913 -6.932 1.00 98.31 176 ASN A N 1
ATOM 1411 C CA . ASN A 1 176 ? 4.223 -4.693 -8.374 1.00 98.31 176 ASN A CA 1
ATOM 1412 C C . ASN A 1 176 ? 5.658 -4.343 -8.773 1.00 98.31 176 ASN A C 1
ATOM 1414 O O . ASN A 1 176 ? 6.172 -4.855 -9.768 1.00 98.31 176 ASN A O 1
ATOM 1418 N N . ALA A 1 177 ? 6.323 -3.495 -7.985 1.00 97.81 177 ALA A N 1
ATOM 1419 C CA . ALA A 1 177 ? 7.712 -3.134 -8.225 1.00 97.81 177 ALA A CA 1
ATOM 1420 C C . ALA A 1 177 ? 8.635 -4.359 -8.183 1.00 97.81 177 ALA A C 1
ATOM 1422 O O . ALA A 1 177 ? 9.480 -4.506 -9.063 1.00 97.81 177 ALA A O 1
ATOM 1423 N N . ARG A 1 178 ? 8.449 -5.257 -7.211 1.00 98.19 178 ARG A N 1
ATOM 1424 C CA . ARG A 1 178 ? 9.266 -6.471 -7.062 1.00 98.19 178 ARG A CA 1
ATOM 1425 C C . ARG A 1 178 ? 8.953 -7.562 -8.086 1.00 98.19 178 ARG A C 1
ATOM 1427 O O . ARG A 1 178 ? 9.838 -8.349 -8.398 1.00 98.19 178 ARG A O 1
ATOM 1434 N N . ILE A 1 179 ? 7.728 -7.602 -8.615 1.00 97.06 179 ILE A N 1
ATOM 1435 C CA . ILE A 1 179 ? 7.351 -8.512 -9.709 1.00 97.06 179 ILE A CA 1
ATOM 1436 C C . ILE A 1 179 ? 7.994 -8.068 -11.025 1.00 97.06 179 ILE A C 1
ATOM 1438 O O . ILE A 1 179 ? 8.526 -8.893 -11.761 1.00 97.06 179 ILE A O 1
ATOM 1442 N N . TYR A 1 180 ? 7.933 -6.771 -11.333 1.00 97.06 180 TYR A N 1
ATOM 1443 C CA . TYR A 1 180 ? 8.374 -6.259 -12.630 1.00 97.06 180 TYR A CA 1
ATOM 1444 C C . TYR A 1 180 ? 9.889 -6.021 -12.712 1.00 97.06 180 TYR A C 1
ATOM 1446 O O . TYR A 1 180 ? 10.481 -6.162 -13.779 1.00 97.06 180 TYR A O 1
ATOM 1454 N N . ASN A 1 181 ? 10.531 -5.638 -11.604 1.00 95.62 181 ASN A N 1
ATOM 1455 C CA . ASN A 1 181 ? 11.937 -5.236 -11.608 1.00 95.62 181 ASN A CA 1
ATOM 1456 C C . ASN A 1 181 ? 12.856 -6.340 -11.047 1.00 95.62 181 ASN A C 1
ATOM 1458 O O . ASN A 1 181 ? 12.490 -6.999 -10.074 1.00 95.62 181 ASN A O 1
ATOM 1462 N N . PRO A 1 182 ? 14.086 -6.502 -11.575 1.00 95.81 182 PRO A N 1
ATOM 1463 C CA . PRO A 1 182 ? 15.089 -7.408 -11.010 1.00 95.81 182 PRO A CA 1
ATOM 1464 C C . PRO A 1 182 ? 15.452 -7.076 -9.555 1.00 95.81 182 PRO A C 1
ATOM 1466 O O . PRO A 1 182 ? 15.476 -5.903 -9.172 1.00 95.81 182 PRO A O 1
ATOM 1469 N N . LYS A 1 183 ? 15.801 -8.098 -8.759 1.00 94.19 183 LYS A N 1
ATOM 1470 C CA . LYS A 1 183 ? 16.118 -7.969 -7.318 1.00 94.19 183 LYS A CA 1
ATOM 1471 C C . LYS A 1 183 ? 17.293 -7.037 -7.011 1.00 94.19 183 LYS A C 1
ATOM 1473 O O . LYS A 1 183 ? 17.327 -6.410 -5.960 1.00 94.19 183 LYS A O 1
ATOM 1478 N N . ASP A 1 184 ? 18.253 -6.942 -7.918 1.00 92.00 184 ASP A N 1
ATOM 1479 C CA . ASP A 1 184 ? 19.436 -6.085 -7.814 1.00 92.00 184 ASP A CA 1
ATOM 1480 C C . ASP A 1 184 ? 19.199 -4.656 -8.338 1.00 92.00 184 ASP A C 1
ATOM 1482 O O . ASP A 1 184 ? 20.061 -3.786 -8.201 1.00 92.00 184 ASP A O 1
ATOM 1486 N N . SER A 1 185 ? 18.021 -4.373 -8.900 1.00 96.44 185 SER A N 1
ATOM 1487 C CA . SER A 1 185 ? 17.699 -3.053 -9.436 1.00 96.44 185 SER A CA 1
ATOM 1488 C C . SER A 1 185 ? 17.496 -2.004 -8.336 1.00 96.44 185 SER A C 1
ATOM 1490 O O . SER A 1 185 ? 17.047 -2.282 -7.219 1.00 96.44 185 SER A O 1
ATOM 1492 N N . ALA A 1 186 ? 17.764 -0.740 -8.667 1.00 95.12 186 ALA A N 1
ATOM 1493 C CA . ALA A 1 186 ? 17.521 0.371 -7.749 1.00 95.12 186 ALA A CA 1
ATOM 1494 C C . ALA A 1 186 ? 16.038 0.487 -7.352 1.00 95.12 186 ALA A C 1
ATOM 1496 O O . ALA A 1 186 ? 15.748 0.817 -6.205 1.00 95.12 186 ALA A O 1
ATOM 1497 N N . ILE A 1 187 ? 15.103 0.197 -8.266 1.00 94.38 187 ILE A N 1
ATOM 1498 C CA . ILE A 1 187 ? 13.655 0.302 -8.015 1.00 94.38 187 ILE A CA 1
ATOM 1499 C C . ILE A 1 187 ? 13.189 -0.782 -7.041 1.00 94.38 187 ILE A C 1
ATOM 1501 O O . ILE A 1 187 ? 12.436 -0.473 -6.118 1.00 94.38 187 ILE A O 1
ATOM 1505 N N . TYR A 1 188 ? 13.684 -2.014 -7.184 1.00 97.25 188 TYR A N 1
ATOM 1506 C CA . TYR A 1 188 ? 13.403 -3.090 -6.233 1.00 97.25 188 TYR A CA 1
ATOM 1507 C C . TYR A 1 188 ? 13.857 -2.698 -4.820 1.00 97.25 188 TYR A C 1
ATOM 1509 O O . TYR A 1 188 ? 13.066 -2.712 -3.880 1.00 97.25 188 TYR A O 1
ATOM 1517 N N . ASN A 1 189 ? 15.098 -2.218 -4.685 1.00 94.44 189 ASN A N 1
ATOM 1518 C CA . ASN A 1 189 ? 15.623 -1.738 -3.404 1.00 94.44 189 ASN A CA 1
ATOM 1519 C C . ASN A 1 189 ? 14.834 -0.534 -2.850 1.00 94.44 189 ASN A C 1
ATOM 1521 O O . ASN A 1 189 ? 14.634 -0.412 -1.640 1.00 94.44 189 ASN A O 1
ATOM 1525 N N . CYS A 1 190 ? 14.358 0.368 -3.718 1.00 94.69 190 CYS A N 1
ATOM 1526 C CA . CYS A 1 190 ? 13.495 1.477 -3.307 1.00 94.69 190 CYS A CA 1
ATOM 1527 C C . CYS A 1 190 ? 12.168 0.983 -2.714 1.00 94.69 190 CYS A C 1
ATOM 1529 O O . CYS A 1 190 ? 11.691 1.604 -1.761 1.00 94.69 190 CYS A O 1
ATOM 1531 N N . ALA A 1 191 ? 11.600 -0.107 -3.243 1.00 96.75 191 ALA A N 1
ATOM 1532 C CA . ALA A 1 191 ? 10.375 -0.714 -2.728 1.00 96.75 191 ALA A CA 1
ATOM 1533 C C . ALA A 1 191 ? 10.584 -1.261 -1.310 1.00 96.75 191 ALA A C 1
ATOM 1535 O O . ALA A 1 191 ? 9.805 -0.930 -0.423 1.00 96.75 191 ALA A O 1
ATOM 1536 N N . ASP A 1 192 ? 11.679 -1.984 -1.058 1.00 96.19 192 ASP A N 1
ATOM 1537 C CA . ASP A 1 192 ? 11.983 -2.532 0.273 1.00 96.19 192 ASP A CA 1
ATOM 1538 C C . ASP A 1 192 ? 12.190 -1.430 1.328 1.00 96.19 192 ASP A C 1
ATOM 1540 O O . ASP A 1 192 ? 11.671 -1.506 2.447 1.00 96.19 192 ASP A O 1
ATOM 1544 N N . ILE A 1 193 ? 12.916 -0.363 0.970 1.00 96.75 193 ILE A N 1
ATOM 1545 C CA . ILE A 1 193 ? 13.143 0.782 1.864 1.00 96.75 193 ILE A CA 1
ATOM 1546 C C . ILE A 1 193 ? 11.817 1.471 2.208 1.00 96.75 193 ILE A C 1
ATOM 1548 O O . ILE A 1 193 ? 11.571 1.816 3.369 1.00 96.75 193 ILE A O 1
ATOM 1552 N N . LEU A 1 194 ? 10.974 1.703 1.202 1.00 96.62 194 LEU A N 1
ATOM 1553 C CA . LEU A 1 194 ? 9.739 2.454 1.382 1.00 96.62 194 LEU A CA 1
ATOM 1554 C C . LEU A 1 194 ? 8.654 1.616 2.075 1.00 96.62 194 LEU A C 1
ATOM 1556 O O . LEU A 1 194 ? 7.941 2.150 2.922 1.00 96.62 194 LEU A O 1
ATOM 1560 N N . GLU A 1 195 ? 8.598 0.307 1.815 1.00 98.50 195 GLU A N 1
ATOM 1561 C CA . GLU A 1 195 ? 7.720 -0.637 2.514 1.00 98.50 195 GLU A CA 1
ATOM 1562 C C . GLU A 1 195 ? 8.056 -0.729 4.005 1.00 98.50 195 GLU A C 1
ATOM 1564 O O . GLU A 1 195 ? 7.152 -0.728 4.843 1.00 98.50 195 GLU A O 1
ATOM 1569 N N . LYS A 1 196 ? 9.348 -0.741 4.365 1.00 97.31 196 LYS A N 1
ATOM 1570 C CA . LYS A 1 196 ? 9.764 -0.683 5.773 1.00 97.31 196 LYS A CA 1
ATOM 1571 C C . LYS A 1 196 ? 9.244 0.589 6.445 1.00 97.31 196 LYS A C 1
ATOM 1573 O O . LYS A 1 196 ? 8.592 0.510 7.482 1.00 97.31 196 LYS A O 1
ATOM 1578 N N . ARG A 1 197 ? 9.462 1.752 5.823 1.00 96.00 197 ARG A N 1
ATOM 1579 C CA . ARG A 1 197 ? 8.971 3.035 6.353 1.00 96.00 197 ARG A CA 1
ATOM 1580 C C . ARG A 1 197 ? 7.447 3.059 6.482 1.00 96.00 197 ARG A C 1
ATOM 1582 O O . ARG A 1 197 ? 6.922 3.589 7.463 1.00 96.00 197 ARG A O 1
ATOM 1589 N N . PHE A 1 198 ? 6.744 2.505 5.498 1.00 98.62 198 PHE A N 1
ATOM 1590 C CA . PHE A 1 198 ? 5.294 2.372 5.532 1.00 98.62 198 PHE A CA 1
ATOM 1591 C C . PHE A 1 198 ? 4.839 1.532 6.729 1.00 98.62 198 PHE A C 1
ATOM 1593 O O . PHE A 1 198 ? 3.977 1.978 7.480 1.00 98.62 198 PHE A O 1
ATOM 1600 N N . ARG A 1 199 ? 5.453 0.365 6.955 1.00 97.75 199 ARG A N 1
ATOM 1601 C CA . ARG A 1 199 ? 5.130 -0.528 8.079 1.00 97.75 199 ARG A CA 1
ATOM 1602 C C . ARG A 1 199 ? 5.317 0.150 9.437 1.00 97.75 199 ARG A C 1
ATOM 1604 O O . ARG A 1 199 ? 4.438 0.037 10.293 1.00 97.75 199 ARG A O 1
ATOM 1611 N N . ASP A 1 200 ? 6.418 0.876 9.607 1.00 97.06 200 ASP A N 1
ATOM 1612 C CA . ASP A 1 200 ? 6.707 1.619 10.838 1.00 97.06 200 ASP A CA 1
ATOM 1613 C C . ASP A 1 200 ? 5.643 2.711 11.065 1.00 97.06 200 ASP A C 1
ATOM 1615 O O . ASP A 1 200 ? 5.048 2.809 12.136 1.00 97.06 200 ASP A O 1
ATOM 1619 N N . SER A 1 201 ? 5.313 3.473 10.016 1.00 97.56 201 SER A N 1
ATOM 1620 C CA . SER A 1 201 ? 4.296 4.536 10.079 1.00 97.56 201 SER A CA 1
ATOM 1621 C C . SER A 1 201 ? 2.887 3.987 10.343 1.00 97.56 201 SER A C 1
ATOM 1623 O O . SER A 1 201 ? 2.121 4.576 11.104 1.00 97.56 201 SER A O 1
ATOM 1625 N N . LEU A 1 202 ? 2.546 2.844 9.741 1.00 97.06 202 LEU A N 1
ATOM 1626 C CA . LEU A 1 202 ? 1.259 2.176 9.916 1.00 97.06 202 LEU A CA 1
ATOM 1627 C C . LEU A 1 202 ? 1.090 1.631 11.338 1.00 97.06 202 LEU A C 1
ATOM 1629 O O . LEU A 1 202 ? -0.014 1.680 11.873 1.00 97.06 202 LEU A O 1
ATOM 1633 N N . THR A 1 203 ? 2.165 1.124 11.945 1.00 96.75 203 THR A N 1
ATOM 1634 C CA . THR A 1 203 ? 2.153 0.656 13.340 1.00 96.75 203 THR A CA 1
ATOM 1635 C C . THR A 1 203 ? 1.819 1.807 14.285 1.00 96.75 203 THR A C 1
ATOM 1637 O O . THR A 1 203 ? 0.858 1.703 15.042 1.00 96.75 203 THR A O 1
ATOM 1640 N N . ASN A 1 204 ? 2.506 2.943 14.140 1.00 94.69 204 ASN A N 1
ATOM 1641 C CA . ASN A 1 204 ? 2.247 4.135 14.952 1.00 94.69 204 ASN A CA 1
ATOM 1642 C C . ASN A 1 204 ? 0.798 4.632 14.804 1.00 94.69 204 ASN A C 1
ATOM 1644 O O . ASN A 1 204 ? 0.137 4.940 15.790 1.00 94.69 204 ASN A O 1
ATOM 1648 N N . VAL A 1 205 ? 0.270 4.670 13.574 1.00 93.94 205 VAL A N 1
ATOM 1649 C CA . VAL A 1 205 ? -1.122 5.084 13.330 1.00 93.94 205 VAL A CA 1
ATOM 1650 C C . VAL A 1 205 ? -2.129 4.126 13.963 1.00 93.94 205 VAL A C 1
ATOM 1652 O O . VAL A 1 205 ? -3.117 4.590 14.525 1.00 93.94 205 VAL A O 1
ATOM 1655 N N . LYS A 1 206 ? -1.893 2.810 13.911 1.00 93.69 206 LYS A N 1
ATOM 1656 C CA . LYS A 1 206 ? -2.770 1.828 14.568 1.00 93.69 206 LYS A CA 1
ATOM 1657 C C . LYS A 1 206 ? -2.821 2.049 16.077 1.00 93.69 206 LYS A C 1
ATOM 1659 O O . LYS A 1 206 ? -3.908 2.094 16.640 1.00 93.69 206 LYS A O 1
ATOM 1664 N N . GLU A 1 207 ? -1.669 2.264 16.704 1.00 92.38 207 GLU A N 1
ATOM 1665 C CA . GLU A 1 207 ? -1.594 2.559 18.137 1.00 92.38 207 GLU A CA 1
ATOM 1666 C C . GLU A 1 207 ? -2.327 3.862 18.494 1.00 92.38 207 GLU A C 1
ATOM 1668 O O . GLU A 1 207 ? -3.094 3.893 19.458 1.00 92.38 207 GLU A O 1
ATOM 1673 N N . GLU A 1 208 ? -2.162 4.923 17.695 1.00 91.12 208 GLU A N 1
ATOM 1674 C CA . GLU A 1 208 ? -2.883 6.191 17.880 1.00 91.12 208 GLU A CA 1
ATOM 1675 C C . GLU A 1 208 ? -4.408 6.019 17.744 1.00 91.12 208 GLU A C 1
ATOM 1677 O O . GLU A 1 208 ? -5.171 6.553 18.557 1.00 91.12 208 GLU A O 1
ATOM 1682 N N . MET A 1 209 ? -4.867 5.248 16.752 1.00 89.81 209 MET A N 1
ATOM 1683 C CA . MET A 1 209 ? -6.286 4.924 16.571 1.00 89.81 209 MET A CA 1
ATOM 1684 C C . MET A 1 209 ? -6.837 4.137 17.769 1.00 89.81 209 MET A C 1
ATOM 1686 O O . MET A 1 209 ? -7.912 4.466 18.275 1.00 89.81 209 MET A O 1
ATOM 1690 N N . ASP A 1 210 ? -6.095 3.146 18.266 1.00 89.31 210 ASP A N 1
ATOM 1691 C CA . ASP A 1 210 ? -6.505 2.301 19.391 1.00 89.31 210 ASP A CA 1
ATOM 1692 C C . ASP A 1 210 ? -6.586 3.081 20.710 1.00 89.31 210 ASP A C 1
ATOM 1694 O O . ASP A 1 210 ? -7.531 2.904 21.486 1.00 89.31 210 ASP A O 1
ATOM 1698 N N . VAL A 1 211 ? -5.629 3.977 20.976 1.00 89.44 211 VAL A N 1
ATOM 1699 C CA . VAL A 1 211 ? -5.677 4.883 22.136 1.00 89.44 211 VAL A CA 1
ATOM 1700 C C . VAL A 1 211 ? -6.927 5.755 22.069 1.00 89.44 211 VAL A C 1
ATOM 1702 O O . VAL A 1 211 ? -7.714 5.766 23.016 1.00 89.44 211 VAL A O 1
ATOM 1705 N N . ARG A 1 212 ? -7.171 6.404 20.925 1.00 85.50 212 ARG A N 1
ATOM 1706 C CA . ARG A 1 212 ? -8.327 7.290 20.753 1.00 85.50 212 ARG A CA 1
ATOM 1707 C C . ARG A 1 212 ? -9.659 6.555 20.915 1.00 85.50 212 ARG A C 1
ATOM 1709 O O . ARG A 1 212 ? -10.576 7.088 21.535 1.00 85.50 212 ARG A O 1
ATOM 1716 N N . ASN A 1 213 ? -9.768 5.337 20.388 1.00 83.44 213 ASN A N 1
ATOM 1717 C CA . ASN A 1 213 ? -10.979 4.525 20.510 1.00 83.44 213 ASN A CA 1
ATOM 1718 C C . ASN A 1 213 ? -11.252 4.130 21.971 1.00 83.44 213 ASN A C 1
ATOM 1720 O O . ASN A 1 213 ? -12.395 4.205 22.424 1.00 83.44 213 ASN A O 1
ATOM 1724 N N . ARG A 1 214 ? -10.211 3.773 22.738 1.00 84.50 214 ARG A N 1
ATOM 1725 C CA . ARG A 1 214 ? -10.347 3.479 24.177 1.00 84.50 214 ARG A CA 1
ATOM 1726 C C . ARG A 1 214 ? -10.792 4.696 24.985 1.00 84.50 214 ARG A C 1
ATOM 1728 O O . ARG A 1 214 ? -11.631 4.553 25.872 1.00 84.50 214 ARG A O 1
ATOM 1735 N N . ASP A 1 215 ? -10.271 5.879 24.678 1.00 84.88 215 ASP A N 1
ATOM 1736 C CA . ASP A 1 215 ? -10.655 7.108 25.381 1.00 84.88 215 ASP A CA 1
ATOM 1737 C C . ASP A 1 215 ? -12.109 7.509 25.085 1.00 84.88 215 ASP A C 1
ATOM 1739 O O . ASP A 1 215 ? -12.835 7.924 25.990 1.00 84.88 215 ASP A O 1
ATOM 1743 N N . GLN A 1 216 ? -12.575 7.317 23.845 1.00 78.06 216 GLN A N 1
ATOM 1744 C CA . GLN A 1 216 ? -13.980 7.537 23.483 1.00 78.06 216 GLN A CA 1
ATOM 1745 C C . GLN A 1 216 ? -14.931 6.592 24.229 1.00 78.06 216 GLN A C 1
ATOM 1747 O O . GLN A 1 216 ? -15.965 7.045 24.725 1.00 78.06 216 GLN A O 1
ATOM 1752 N N . LEU A 1 217 ? -14.568 5.312 24.365 1.00 78.69 217 LEU A N 1
ATOM 1753 C CA . LEU A 1 217 ? -15.341 4.332 25.138 1.00 78.69 217 LEU A CA 1
ATOM 1754 C C . LEU A 1 217 ? -15.469 4.758 26.609 1.00 78.69 217 LEU A C 1
ATOM 1756 O O . LEU A 1 217 ? -16.584 4.864 27.118 1.00 78.69 217 LEU A O 1
ATOM 1760 N N . ARG A 1 218 ? -14.360 5.135 27.256 1.00 81.25 218 ARG A N 1
ATOM 1761 C CA . ARG A 1 218 ? -14.356 5.599 28.659 1.00 81.25 218 ARG A CA 1
ATOM 1762 C C . ARG A 1 218 ? -15.224 6.838 28.890 1.00 81.25 218 ARG A C 1
ATOM 1764 O O . ARG A 1 218 ? -15.932 6.929 29.893 1.00 81.25 218 ARG A O 1
ATOM 1771 N N . LEU A 1 219 ? -15.184 7.799 27.965 1.00 72.81 219 LEU A N 1
ATOM 1772 C CA . LEU A 1 219 ? -16.013 9.008 28.033 1.00 72.81 219 LEU A CA 1
ATOM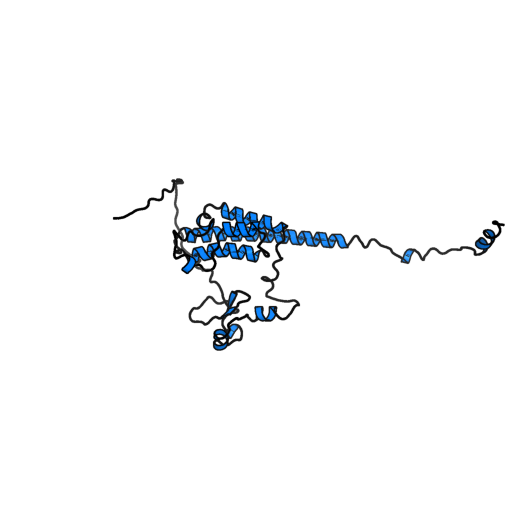 1773 C C . LEU A 1 219 ? -17.503 8.699 27.829 1.00 72.81 219 LEU A C 1
ATOM 1775 O O . LEU A 1 219 ? -18.348 9.367 28.425 1.00 72.81 219 LEU A O 1
ATOM 1779 N N . SER A 1 220 ? -17.829 7.701 27.003 1.00 72.50 220 SER A N 1
ATOM 1780 C CA . SER A 1 220 ? -19.212 7.266 26.784 1.00 72.50 220 SER A CA 1
ATOM 1781 C C . SER A 1 220 ? -19.804 6.541 27.998 1.00 72.50 220 SER A C 1
ATOM 1783 O O . SER A 1 220 ? -20.941 6.826 28.363 1.00 72.50 220 SER A O 1
ATOM 1785 N N . GLU A 1 221 ? -19.014 5.711 28.687 1.00 71.56 221 GLU A N 1
ATOM 1786 C CA . GLU A 1 221 ? -19.406 5.019 29.926 1.00 71.56 221 GLU A CA 1
ATOM 1787 C C . GLU A 1 221 ? -19.544 5.986 31.112 1.00 71.56 221 GLU A C 1
ATOM 1789 O O . GLU A 1 221 ? -20.433 5.841 31.945 1.00 71.56 221 GLU A O 1
ATOM 1794 N N . SER A 1 222 ? -18.712 7.031 31.170 1.00 66.25 222 SER A N 1
ATOM 1795 C CA . SER A 1 222 ? -18.777 8.027 32.252 1.00 66.25 222 SER A CA 1
ATOM 1796 C C . SER A 1 222 ? -20.041 8.900 32.199 1.00 66.25 222 SER A C 1
ATOM 1798 O O . SER A 1 222 ? -20.437 9.466 33.212 1.00 66.25 222 SER A O 1
ATOM 1800 N N . ARG A 1 223 ? -20.696 9.019 31.034 1.00 57.75 223 ARG A N 1
ATOM 1801 C CA . ARG A 1 223 ? -21.922 9.823 30.855 1.00 57.75 223 ARG A CA 1
ATOM 1802 C C . ARG A 1 223 ? -23.207 9.099 31.260 1.00 57.75 223 ARG A C 1
ATOM 1804 O O . ARG A 1 223 ? -24.218 9.760 31.466 1.00 57.75 223 ARG A O 1
ATOM 1811 N N . THR A 1 224 ? -23.197 7.771 31.381 1.00 55.19 224 THR A N 1
ATOM 1812 C CA . THR A 1 224 ? -24.394 6.99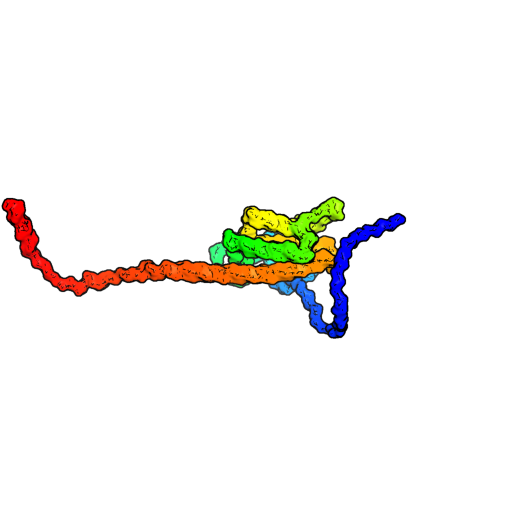2 31.749 1.00 55.19 224 THR A CA 1
ATOM 1813 C C . THR A 1 224 ? -24.607 6.872 33.260 1.00 55.19 224 THR A C 1
ATOM 1815 O O . THR A 1 224 ? -25.657 6.400 33.679 1.00 55.19 224 THR A O 1
ATOM 1818 N N . VAL A 1 225 ? -23.651 7.320 34.083 1.00 54.97 225 VAL A N 1
ATOM 1819 C CA . VAL A 1 225 ? -23.699 7.188 35.554 1.00 54.97 225 VAL A CA 1
ATOM 1820 C C . VAL A 1 225 ? -24.311 8.424 36.248 1.00 54.97 225 VAL A C 1
ATOM 1822 O O . VAL A 1 225 ? -24.654 8.357 37.420 1.00 54.97 225 VAL A O 1
ATOM 1825 N N . ASP A 1 226 ? -24.546 9.529 35.529 1.00 50.81 226 ASP A N 1
ATOM 1826 C CA . ASP A 1 226 ? -25.073 10.795 36.093 1.00 50.81 226 ASP A CA 1
ATOM 1827 C C . ASP A 1 226 ? -26.609 10.953 35.979 1.00 50.81 226 ASP A C 1
ATOM 1829 O O . ASP A 1 226 ? -27.161 12.023 36.205 1.00 50.81 226 ASP A O 1
ATOM 1833 N N . SER A 1 227 ? -27.335 9.888 35.609 1.00 49.69 227 SER A N 1
ATOM 1834 C CA . SER A 1 227 ? -28.816 9.890 35.573 1.00 49.69 227 SER A CA 1
ATOM 1835 C C . SER A 1 227 ? -29.472 9.043 36.668 1.00 49.69 227 SER A C 1
ATOM 1837 O O . SER A 1 227 ? -30.696 8.978 36.747 1.00 49.69 227 SER A O 1
ATOM 1839 N N . THR A 1 228 ? -28.674 8.461 37.566 1.00 56.59 228 THR A N 1
ATOM 1840 C CA . THR A 1 228 ? -29.137 7.857 38.822 1.00 56.59 228 THR A CA 1
ATOM 1841 C C . THR A 1 228 ? -28.670 8.708 40.001 1.00 56.59 228 THR A C 1
ATOM 1843 O O . THR A 1 228 ? -27.912 8.244 40.847 1.00 56.59 228 THR A O 1
ATOM 1846 N N . LEU A 1 229 ? -29.080 9.978 40.025 1.00 53.75 229 LEU A N 1
ATOM 1847 C CA . LEU A 1 229 ? -29.221 10.702 41.286 1.00 53.75 229 LEU A CA 1
ATOM 1848 C C . LEU A 1 229 ? -30.612 10.367 41.838 1.00 53.75 229 LEU A C 1
ATOM 1850 O O . LEU A 1 229 ? -31.630 10.589 41.185 1.00 53.75 229 LEU A O 1
ATOM 1854 N N . ASP A 1 230 ? -30.582 9.750 43.010 1.00 57.16 230 ASP A N 1
ATOM 1855 C CA . ASP A 1 230 ? -31.648 9.165 43.816 1.00 57.16 230 ASP A CA 1
ATOM 1856 C C . ASP A 1 230 ? -33.006 9.895 43.802 1.00 57.16 230 ASP A C 1
ATOM 1858 O O . ASP A 1 230 ? -33.111 11.070 44.154 1.00 57.16 230 ASP A O 1
ATOM 1862 N N . ILE A 1 231 ? -34.085 9.145 43.542 1.00 54.53 231 ILE A N 1
ATOM 1863 C CA . ILE A 1 231 ? -35.362 9.379 44.231 1.00 54.53 231 ILE A CA 1
ATOM 1864 C C . ILE A 1 231 ? -35.595 8.163 45.123 1.00 54.53 231 ILE A C 1
ATOM 1866 O O . ILE A 1 231 ? -36.248 7.193 44.735 1.00 54.53 231 ILE A O 1
ATOM 1870 N N . ASP A 1 232 ? -35.019 8.215 46.320 1.00 53.81 232 ASP A N 1
ATOM 1871 C CA . ASP A 1 232 ? -35.334 7.285 47.397 1.00 53.81 232 ASP A CA 1
ATOM 1872 C C . ASP A 1 232 ? -36.780 7.554 47.851 1.00 53.81 232 ASP A C 1
ATOM 1874 O O . ASP A 1 232 ? -37.073 8.463 48.629 1.00 53.81 232 ASP A O 1
ATOM 1878 N N . THR A 1 233 ? -37.722 6.824 47.252 1.00 57.31 233 THR A N 1
ATOM 1879 C CA . THR A 1 233 ? -39.172 7.026 47.440 1.00 57.31 233 THR A CA 1
ATOM 1880 C C . THR A 1 233 ? -39.638 6.517 48.815 1.00 57.31 233 THR A C 1
ATOM 1882 O O . THR A 1 233 ? -40.757 6.803 49.240 1.00 57.31 233 THR A O 1
ATOM 1885 N N . ASP A 1 234 ? -38.758 5.845 49.559 1.00 56.09 234 ASP A N 1
ATOM 1886 C CA . ASP A 1 234 ? -39.050 5.263 50.869 1.00 56.09 234 ASP A CA 1
ATOM 1887 C C . ASP A 1 234 ? -38.947 6.266 52.035 1.00 56.09 234 ASP A C 1
ATOM 1889 O O . ASP A 1 234 ? -39.434 5.980 53.130 1.00 56.09 234 ASP A O 1
ATOM 1893 N N . GLN A 1 235 ? -38.421 7.482 51.826 1.00 51.69 235 GLN A N 1
ATOM 1894 C CA . GLN A 1 235 ? -38.406 8.527 52.869 1.00 51.69 235 GLN A CA 1
ATOM 1895 C C . GLN A 1 235 ? -39.668 9.408 52.924 1.00 51.69 235 GLN A C 1
ATOM 1897 O O . GLN A 1 235 ? -39.839 10.165 53.879 1.00 51.69 235 GLN A O 1
ATOM 1902 N N . LEU A 1 236 ? -40.596 9.293 51.966 1.00 53.56 236 LEU A N 1
ATOM 1903 C CA . LEU A 1 236 ? -41.841 10.084 51.946 1.00 53.56 236 LEU A CA 1
ATOM 1904 C C . LEU A 1 236 ? -43.003 9.465 52.745 1.00 53.56 236 LEU A C 1
ATOM 1906 O O . LEU A 1 236 ? -44.064 10.077 52.842 1.00 53.56 236 LEU A O 1
ATOM 1910 N N . LEU A 1 237 ? -42.817 8.283 53.345 1.00 54.25 237 LEU A N 1
ATOM 1911 C CA . LEU A 1 237 ? -43.864 7.572 54.097 1.00 54.25 237 LEU A CA 1
ATOM 1912 C C . LEU A 1 237 ? -43.684 7.583 55.624 1.00 54.25 237 LEU A C 1
ATOM 1914 O O . LEU A 1 237 ? -44.465 6.949 56.329 1.00 54.25 237 LEU A O 1
ATOM 1918 N N . ALA A 1 238 ? -42.705 8.317 56.159 1.00 54.38 238 ALA A N 1
ATOM 1919 C CA . ALA A 1 238 ? -42.388 8.304 57.593 1.00 54.38 238 ALA A CA 1
ATOM 1920 C C . ALA A 1 238 ? -42.590 9.658 58.301 1.00 54.38 238 ALA A C 1
ATOM 1922 O O . ALA A 1 238 ? -41.876 9.976 59.250 1.00 54.38 238 ALA A O 1
ATOM 1923 N N . MET A 1 239 ? -43.579 10.446 57.870 1.00 48.34 239 MET A N 1
ATOM 1924 C CA . MET A 1 239 ? -44.091 11.586 58.640 1.00 48.34 239 MET A CA 1
ATOM 1925 C C . MET A 1 239 ? -45.596 11.398 58.846 1.00 48.34 239 MET A C 1
ATOM 1927 O O . MET A 1 239 ? -46.410 11.861 58.050 1.00 48.34 239 MET A O 1
ATOM 1931 N N . GLY A 1 240 ? -45.964 10.645 59.882 1.00 47.72 240 GLY A N 1
ATOM 1932 C CA . GLY A 1 240 ? -47.306 10.738 60.448 1.00 47.72 240 GLY A CA 1
ATOM 1933 C C . GLY A 1 240 ? -47.471 12.098 61.127 1.00 47.72 240 GLY A C 1
ATOM 1934 O O . GLY A 1 240 ? -46.520 12.592 61.728 1.00 47.72 240 GLY A O 1
ATOM 1935 N N . ASP A 1 241 ? -48.620 12.740 60.930 1.00 44.28 241 ASP A N 1
ATOM 1936 C CA . ASP A 1 241 ? -49.560 13.071 62.011 1.00 44.28 241 ASP A CA 1
ATOM 1937 C C . ASP A 1 241 ? -50.688 13.986 61.488 1.00 44.28 241 ASP A C 1
ATOM 1939 O O . ASP A 1 241 ? -50.466 14.978 60.795 1.00 44.28 241 ASP A O 1
ATOM 1943 N N . ASP A 1 242 ? -51.915 13.583 61.823 1.00 53.00 242 ASP A N 1
ATOM 1944 C CA . ASP A 1 242 ? -53.074 14.412 62.158 1.00 53.00 242 ASP A CA 1
ATOM 1945 C C . ASP A 1 242 ? -53.443 15.602 61.257 1.00 53.00 242 ASP A C 1
ATOM 1947 O O . ASP A 1 242 ? -53.104 16.758 61.511 1.00 53.00 242 ASP A O 1
ATOM 1951 N N . VAL A 1 243 ? -54.332 15.346 60.292 1.00 47.38 243 VAL A N 1
ATOM 1952 C CA . VAL A 1 243 ? -55.250 16.382 59.798 1.00 47.38 243 VAL A CA 1
ATOM 1953 C C . VAL A 1 243 ? -56.663 16.025 60.251 1.00 47.38 243 VAL A C 1
ATOM 1955 O O . VAL A 1 243 ? -57.299 15.125 59.703 1.00 47.38 243 VAL A O 1
ATOM 1958 N N . ASP A 1 244 ? -57.134 16.733 61.281 1.00 52.97 244 ASP A N 1
ATOM 1959 C CA . ASP A 1 244 ? -58.497 16.655 61.812 1.00 52.97 244 ASP A CA 1
ATOM 1960 C C . ASP A 1 244 ? -59.539 16.938 60.701 1.00 52.97 244 ASP A C 1
ATOM 1962 O O . ASP A 1 244 ? -59.549 18.034 60.124 1.00 52.97 244 ASP A O 1
ATOM 1966 N N . PRO A 1 245 ? -60.455 15.995 60.404 1.00 51.75 245 PRO A N 1
ATOM 1967 C CA . PRO A 1 245 ? -61.517 16.176 59.414 1.00 51.75 245 PRO A CA 1
ATOM 1968 C C . PRO A 1 245 ? -62.528 17.297 59.724 1.00 51.75 245 PRO A C 1
ATOM 1970 O O . PRO A 1 245 ? -63.379 17.590 58.879 1.00 51.75 245 PRO A O 1
ATOM 1973 N N . SER A 1 246 ? -62.482 17.935 60.900 1.00 51.44 246 SER A N 1
ATOM 1974 C CA . SER A 1 246 ? -63.417 19.008 61.267 1.00 51.44 246 SER A CA 1
ATOM 1975 C C . SER A 1 246 ? -63.188 20.331 60.512 1.00 51.44 246 SER A C 1
ATOM 1977 O O . SER A 1 246 ? -64.136 21.091 60.304 1.00 51.44 246 SER A O 1
ATOM 1979 N N . VAL A 1 247 ? -61.978 20.575 59.992 1.00 54.78 247 VAL A N 1
ATOM 1980 C CA . VAL A 1 247 ? -61.602 21.846 59.336 1.00 54.78 247 VAL A CA 1
ATOM 1981 C C . VAL A 1 247 ? -62.306 22.051 57.986 1.00 54.78 247 VAL A C 1
ATOM 1983 O O . VAL A 1 247 ? -62.567 23.184 57.576 1.00 54.78 247 VAL A O 1
ATOM 1986 N N . TYR A 1 248 ? -62.692 20.972 57.298 1.00 48.69 248 TYR A N 1
ATOM 1987 C CA . TYR A 1 248 ? -63.297 21.073 55.963 1.00 48.69 248 TYR A CA 1
ATOM 1988 C C . TYR A 1 248 ? -64.720 21.663 55.986 1.00 48.69 248 TYR A C 1
ATOM 1990 O O . TYR A 1 248 ? -65.172 22.259 55.008 1.00 48.69 248 TYR A O 1
ATOM 1998 N N . ASN A 1 249 ? -65.424 21.550 57.118 1.00 49.09 249 ASN A N 1
ATOM 1999 C CA . ASN A 1 249 ? -66.802 22.029 57.250 1.00 49.09 249 ASN A CA 1
ATOM 2000 C C . ASN A 1 249 ? -66.913 23.506 57.665 1.00 49.09 249 ASN A C 1
ATOM 2002 O O . ASN A 1 249 ? -67.982 24.095 57.488 1.00 49.09 249 ASN A O 1
ATOM 2006 N N . GLU A 1 250 ? -65.832 24.122 58.154 1.00 53.81 250 GLU A N 1
ATOM 2007 C CA . GLU A 1 250 ? -65.807 25.552 58.496 1.00 53.81 250 GLU A CA 1
ATOM 2008 C C . GLU A 1 250 ? -65.612 26.423 57.237 1.00 53.81 250 GLU A C 1
ATOM 2010 O O . GLU A 1 250 ? -66.189 27.501 57.126 1.00 53.81 250 GLU A O 1
ATOM 2015 N N . ILE A 1 251 ? -64.880 25.925 56.231 1.00 54.09 251 ILE A N 1
ATOM 2016 C CA . ILE A 1 251 ? -64.569 26.668 54.992 1.00 54.09 251 ILE A CA 1
ATOM 2017 C C . ILE A 1 251 ? -65.785 26.763 54.048 1.00 54.09 251 ILE A C 1
ATOM 2019 O O . ILE A 1 251 ? -65.930 27.740 53.314 1.00 54.09 251 ILE A O 1
ATOM 2023 N N . LEU A 1 252 ? -66.710 25.797 54.093 1.00 49.75 252 LEU A N 1
ATOM 2024 C CA . LEU A 1 252 ? -67.902 25.775 53.230 1.00 49.75 252 LEU A CA 1
ATOM 2025 C C . LEU A 1 252 ? -69.105 26.562 53.782 1.00 49.75 252 LEU A C 1
ATOM 2027 O O . LEU A 1 252 ? -70.127 26.660 53.102 1.00 49.75 252 LEU A O 1
ATOM 2031 N N . ARG A 1 253 ? -69.014 27.137 54.989 1.00 55.81 253 ARG A N 1
ATOM 2032 C CA . ARG A 1 253 ? -70.105 27.933 55.585 1.00 55.81 253 ARG A CA 1
ATOM 2033 C C . ARG A 1 253 ? -69.922 29.445 55.475 1.00 55.81 253 ARG A C 1
ATOM 2035 O O . ARG A 1 253 ? -70.903 30.161 55.624 1.00 55.81 253 ARG A O 1
ATOM 2042 N N . THR A 1 254 ? -68.726 29.934 55.156 1.00 53.03 254 THR A N 1
ATOM 2043 C CA . THR A 1 254 ? -68.425 31.379 55.089 1.00 53.03 254 THR A CA 1
ATOM 2044 C C . THR A 1 254 ? -68.508 31.979 53.681 1.00 53.03 254 THR A C 1
ATOM 2046 O O . THR A 1 254 ? -68.174 33.146 53.494 1.00 53.03 254 THR A O 1
ATOM 2049 N N . GLN A 1 255 ? -68.989 31.221 52.689 1.00 51.16 255 GLN A N 1
ATOM 2050 C CA . GLN A 1 255 ? -69.346 31.732 51.356 1.00 51.16 255 GLN A CA 1
ATOM 2051 C C . GLN A 1 255 ? -70.851 31.603 51.061 1.00 51.16 255 GLN A C 1
ATOM 2053 O O . GLN A 1 255 ? -71.259 31.129 49.998 1.00 51.16 255 GLN A O 1
ATOM 2058 N N . ARG A 1 256 ? -71.683 32.060 52.002 1.00 43.88 256 ARG A N 1
ATOM 2059 C CA . ARG A 1 256 ? -73.037 32.553 51.725 1.00 43.88 256 ARG A CA 1
ATOM 2060 C C . ARG A 1 256 ? -73.350 33.771 52.575 1.00 43.88 256 ARG A C 1
ATOM 2062 O O . ARG A 1 256 ? -73.048 33.718 53.784 1.00 43.88 256 ARG A O 1
#

Foldseek 3Di:
DDDDDDDDDDDDDDDDDDDDDDDDDDPPDPQQFAAPVRHHDDPVADWAAAPQPRGIHGCVRQVHDPVVRVPDPHDHGPVRVVVVPDPDDDDDPPDPPPQAWDDPVLLVLLVVLLCVLVPDPLQVVQADWDDCVVVVCLCVFQVDDAGSVNLVVCSVVVVGGGPVVSVVRLLSSLVSQPRVDDCPDSSNVSSVVSVVSSVVSSVVSVVVVVVVVVVVVVVVVVVVVVVPPDPPVVVVPPDDDDDDPPVVVVVVPPPD

Organism: NCBI:txid75299

Secondary structure (DSSP, 8-state):
--------PPP---------------------EETTTTEE--TTS--EE-TTT--EE-HHHHT--HHHHTT-SS---HHHHHHTT--S--SS-TTSS-PPBP-TTTHHHHHHHHHHHHTSTT-GGGSS---TTT-TTHHHH-SS---HHHHHHHHHTT--SBHHHHHHHHHHHHHHHHHHS-TTSHHHHHHHHHHHHHHHHHHHHHHHHHHHHHHHHHHHHHTSSTT-----GGGGG-------GGGHHHHTTS--